Protein AF-A0A366W3Q0-F1 (afdb_monomer_lite)

Secondary structure (DSSP, 8-state):
------TT--GGGSPPTT-TTTHHHHHHHHHHHIIIIIHHHHHHHHHHHHHHHTTSPPHHHHHHHHHHHHHTS-HHHHHHHS-S-HHHHHHHHHHHHHHHHHHHHHHH-B--SSPPPTTEEEEE-TTSBEEEEEHHHHHTT--S--TT-EEEEE-TT--TTT--TT-EEEGGG-EEPEEE--TTT-TT--EEE--TTSTTTTTSPPPPSEEEEEEE---SSTT-PPEEEEEE--

Structure (mmCIF, N/CA/C/O backbone):
data_AF-A0A366W3Q0-F1
#
_entry.id   AF-A0A366W3Q0-F1
#
loop_
_atom_site.group_PDB
_atom_site.id
_atom_site.type_symbol
_atom_site.label_atom_id
_atom_site.label_alt_id
_atom_site.label_comp_id
_atom_site.label_asym_id
_atom_site.label_entity_id
_atom_site.label_seq_id
_atom_site.pdbx_PDB_ins_code
_atom_site.Cartn_x
_atom_site.Cartn_y
_atom_site.Cartn_z
_atom_site.occupancy
_atom_site.B_iso_or_equiv
_atom_site.auth_seq_id
_atom_site.auth_comp_id
_atom_site.auth_asym_id
_atom_site.auth_atom_id
_atom_site.pdbx_PDB_model_num
ATOM 1 N N . MET A 1 1 ? -36.370 -3.577 40.683 1.00 57.41 1 MET A N 1
ATOM 2 C CA . MET A 1 1 ? -36.155 -4.133 42.033 1.00 57.41 1 MET A CA 1
ATOM 3 C C . MET A 1 1 ? -37.444 -4.809 42.451 1.00 57.41 1 MET A C 1
ATOM 5 O O . MET A 1 1 ? -38.485 -4.179 42.273 1.00 57.41 1 MET A O 1
ATOM 9 N N . PRO A 1 2 ? -37.420 -6.062 42.920 1.00 62.00 2 PRO A N 1
ATOM 10 C CA . PRO A 1 2 ? -38.593 -6.631 43.568 1.00 62.00 2 PRO A CA 1
ATOM 11 C C . PRO A 1 2 ? -38.956 -5.746 44.769 1.00 62.00 2 PRO A C 1
ATOM 13 O O . PRO A 1 2 ? -38.113 -5.467 45.614 1.00 62.00 2 PRO A O 1
ATOM 16 N N . SER A 1 3 ? -40.183 -5.228 44.803 1.00 64.19 3 SER A N 1
ATOM 17 C CA . SER A 1 3 ? -40.697 -4.498 45.961 1.00 64.19 3 SER A CA 1
ATOM 18 C C . SER A 1 3 ? -41.524 -5.458 46.802 1.00 64.19 3 SER A C 1
ATOM 20 O O . SER A 1 3 ? -42.561 -5.940 46.344 1.00 64.19 3 SER A O 1
ATOM 22 N N . THR A 1 4 ? -41.093 -5.728 48.025 1.00 65.50 4 THR A N 1
ATOM 23 C CA . THR A 1 4 ? -41.922 -6.401 49.022 1.00 65.50 4 THR A CA 1
ATOM 24 C C . THR A 1 4 ? -42.814 -5.366 49.693 1.00 65.50 4 THR A C 1
ATOM 26 O O . THR A 1 4 ? -42.347 -4.449 50.364 1.00 65.50 4 THR A O 1
ATOM 29 N N . THR A 1 5 ? -44.122 -5.475 49.475 1.00 72.38 5 THR A N 1
ATOM 30 C CA . THR A 1 5 ? -45.104 -4.685 50.221 1.00 72.38 5 THR A CA 1
ATOM 31 C C . THR A 1 5 ? -45.061 -5.122 51.684 1.00 72.38 5 THR A C 1
ATOM 33 O O . THR A 1 5 ? -45.190 -6.313 51.961 1.00 72.38 5 THR A O 1
ATOM 36 N N . ILE A 1 6 ? -44.883 -4.181 52.616 1.00 72.00 6 ILE A N 1
ATOM 37 C CA . ILE A 1 6 ? -44.943 -4.479 54.053 1.00 72.00 6 ILE A CA 1
ATOM 38 C C . ILE A 1 6 ? -46.416 -4.705 54.403 1.00 72.00 6 ILE A C 1
ATOM 40 O O . ILE A 1 6 ? -47.200 -3.759 54.490 1.00 72.00 6 ILE A O 1
ATOM 44 N N . ALA A 1 7 ? -46.817 -5.968 54.516 1.00 70.81 7 ALA A N 1
ATOM 45 C CA . ALA A 1 7 ? -48.166 -6.322 54.924 1.00 70.81 7 ALA A CA 1
ATOM 46 C C . ALA A 1 7 ? -48.330 -6.047 56.425 1.00 70.81 7 ALA A C 1
ATOM 48 O O . ALA A 1 7 ? -47.470 -6.423 57.210 1.00 70.81 7 ALA A O 1
ATOM 49 N N . ASN A 1 8 ? -49.457 -5.450 56.823 1.00 71.75 8 ASN A N 1
ATOM 50 C CA . ASN A 1 8 ? -49.845 -5.234 58.228 1.00 71.75 8 ASN A CA 1
ATOM 51 C C . ASN A 1 8 ? -49.082 -4.141 59.008 1.00 71.75 8 ASN A C 1
ATOM 53 O O . ASN A 1 8 ? -49.204 -4.098 60.235 1.00 71.75 8 ASN A O 1
ATOM 57 N N . PHE A 1 9 ? -48.376 -3.228 58.326 1.00 78.44 9 PHE A N 1
ATOM 58 C CA . PHE A 1 9 ? -47.861 -2.011 58.963 1.00 78.44 9 PHE A CA 1
ATOM 59 C C . PHE A 1 9 ? -48.985 -0.983 59.166 1.00 78.44 9 PHE A C 1
ATOM 61 O O . PHE A 1 9 ? -49.612 -0.539 58.204 1.00 78.44 9 PHE A O 1
ATOM 68 N N . ASP A 1 10 ? -49.222 -0.591 60.414 1.00 83.50 10 ASP A N 1
ATOM 69 C CA . ASP A 1 10 ? -50.184 0.426 60.822 1.00 83.50 10 ASP A CA 1
ATOM 70 C C . ASP A 1 10 ? -49.436 1.686 61.267 1.00 83.50 10 ASP A C 1
ATOM 72 O O . ASP A 1 10 ? -48.847 1.743 62.348 1.00 83.50 10 ASP A O 1
ATOM 76 N N . ALA A 1 11 ? -49.480 2.720 60.425 1.00 78.50 11 ALA A N 1
ATOM 77 C CA . ALA A 1 11 ? -48.842 4.002 60.708 1.00 78.50 11 ALA A CA 1
ATOM 78 C C . ALA A 1 11 ? -49.470 4.742 61.907 1.00 78.50 11 ALA A C 1
ATOM 80 O O . ALA A 1 11 ? -48.848 5.657 62.440 1.00 78.50 11 ALA A O 1
ATOM 81 N N . GLY A 1 12 ? -50.680 4.363 62.339 1.00 78.88 12 GLY A N 1
ATOM 82 C CA . GLY A 1 12 ? -51.346 4.939 63.507 1.00 78.88 12 GLY A CA 1
ATOM 83 C C . GLY A 1 12 ? -50.773 4.484 64.853 1.00 78.88 12 GLY A C 1
ATOM 84 O O . GLY A 1 12 ? -51.055 5.122 65.859 1.00 78.88 12 GLY A O 1
ATOM 85 N N . ARG A 1 13 ? -49.954 3.422 64.876 1.00 77.81 13 ARG A N 1
ATOM 86 C CA . ARG A 1 13 ? -49.256 2.895 66.068 1.00 77.81 13 ARG A CA 1
ATOM 87 C C . ARG A 1 13 ? -47.825 3.408 66.216 1.00 77.81 13 ARG A C 1
ATOM 89 O O . ARG A 1 13 ? -46.988 2.788 66.868 1.00 77.81 13 ARG A O 1
ATOM 96 N N . ILE A 1 14 ? -47.502 4.505 65.540 1.00 81.38 14 ILE A N 1
ATOM 97 C CA . ILE A 1 14 ? -46.221 5.175 65.743 1.00 81.38 14 ILE A CA 1
ATOM 98 C C . ILE A 1 14 ? -46.309 5.914 67.083 1.00 81.38 14 ILE A C 1
ATOM 100 O O . ILE A 1 14 ? -47.257 6.680 67.256 1.00 81.38 14 ILE A O 1
ATOM 104 N N . PRO A 1 15 ? -45.343 5.727 68.002 1.00 76.19 15 PRO A N 1
ATOM 105 C CA . PRO A 1 15 ? -45.399 6.354 69.314 1.00 76.19 15 PRO A CA 1
ATOM 106 C C . PRO A 1 15 ? -45.561 7.874 69.201 1.00 76.19 15 PRO A C 1
ATOM 108 O O . PRO A 1 15 ? -44.708 8.552 68.619 1.00 76.19 15 PRO A O 1
ATOM 111 N N . ASP A 1 16 ? -46.641 8.403 69.772 1.00 77.94 16 ASP A N 1
ATOM 112 C CA . ASP A 1 16 ? -46.870 9.839 69.915 1.00 77.94 16 ASP A CA 1
ATOM 113 C C . ASP A 1 16 ? -46.530 10.274 71.345 1.00 77.94 16 ASP A C 1
ATOM 115 O O . ASP A 1 16 ? -46.845 9.603 72.327 1.00 77.94 16 ASP A O 1
ATOM 119 N N . VAL A 1 17 ? -45.908 11.444 71.466 1.00 71.56 17 VAL A N 1
ATOM 120 C CA . VAL A 1 17 ? -45.579 12.091 72.740 1.00 71.56 17 VAL A CA 1
ATOM 121 C C . VAL A 1 17 ? -46.818 12.442 73.570 1.00 71.56 17 VAL A C 1
ATOM 123 O O . VAL A 1 17 ? -46.681 12.754 74.751 1.00 71.56 17 VAL A O 1
ATOM 126 N N . SER A 1 18 ? -48.015 12.415 72.974 1.00 77.31 18 SER A N 1
ATOM 127 C CA . SER A 1 18 ? -49.280 12.673 73.667 1.00 77.31 18 SER A CA 1
ATOM 128 C C . SER A 1 18 ? -49.931 11.433 74.312 1.00 77.31 18 SER A C 1
ATOM 130 O O . SER A 1 18 ? -50.818 11.602 75.151 1.00 77.31 18 SER A O 1
ATOM 132 N N . ASP A 1 19 ? -49.460 10.214 74.003 1.00 72.44 19 ASP A N 1
ATOM 133 C CA . ASP A 1 19 ? -49.998 8.939 74.511 1.00 72.44 19 ASP A CA 1
ATOM 134 C C . ASP A 1 19 ? -48.918 8.089 75.210 1.00 72.44 19 ASP A C 1
ATOM 136 O O . ASP A 1 19 ? -48.552 6.980 74.812 1.00 72.44 19 ASP A O 1
ATOM 140 N N . GLU A 1 20 ? -48.383 8.634 76.304 1.00 71.12 20 GLU A N 1
ATOM 141 C CA . GLU A 1 20 ? -47.320 8.004 77.099 1.00 71.12 20 GLU A CA 1
ATOM 142 C C . GLU A 1 20 ? -47.743 6.648 77.701 1.00 71.12 20 GLU A C 1
ATOM 144 O O . GLU A 1 20 ? -46.904 5.777 77.935 1.00 71.12 20 GLU A O 1
ATOM 149 N N . ALA A 1 21 ? -49.050 6.431 77.897 1.00 76.69 21 ALA A N 1
ATOM 150 C CA . ALA A 1 21 ? -49.591 5.172 78.405 1.00 76.69 21 ALA A CA 1
ATOM 151 C C . ALA A 1 21 ? -49.399 4.006 77.417 1.00 76.69 21 ALA A C 1
ATOM 153 O O . ALA A 1 21 ? -49.208 2.869 77.855 1.00 76.69 21 ALA A O 1
ATOM 154 N N . ASN A 1 22 ? -49.407 4.287 76.109 1.00 78.00 22 ASN A N 1
ATOM 155 C CA . ASN A 1 22 ? -49.259 3.282 75.055 1.00 78.00 22 ASN A CA 1
ATOM 156 C C . ASN A 1 22 ? -47.868 3.266 74.400 1.00 78.00 22 ASN A C 1
ATOM 158 O O . ASN A 1 22 ? -47.550 2.310 73.692 1.00 78.00 22 ASN A O 1
ATOM 162 N N . PHE A 1 23 ? -46.991 4.229 74.718 1.00 82.50 23 PHE A N 1
ATOM 163 C CA . PHE A 1 23 ? -45.635 4.345 74.161 1.00 82.50 23 PHE A CA 1
ATOM 164 C C . PHE A 1 23 ? -44.849 3.023 74.144 1.00 82.50 23 PHE A C 1
ATOM 166 O O . PHE A 1 23 ? -44.223 2.679 73.144 1.00 82.50 23 PHE A O 1
ATOM 173 N N . HIS A 1 24 ? -44.882 2.248 75.234 1.00 81.81 24 HIS A N 1
ATOM 174 C CA . HIS A 1 24 ? -44.172 0.965 75.301 1.00 81.81 24 HIS A CA 1
ATOM 175 C C . HIS A 1 24 ? -44.752 -0.101 74.360 1.00 81.81 24 HIS A C 1
ATOM 177 O O . HIS A 1 24 ? -43.991 -0.892 73.798 1.00 81.81 24 HIS A O 1
ATOM 183 N N . ALA A 1 25 ? -46.074 -0.133 74.182 1.00 82.25 25 ALA A N 1
ATOM 184 C CA . ALA A 1 25 ? -46.736 -1.073 73.281 1.00 82.25 25 ALA A CA 1
ATOM 185 C C . ALA A 1 25 ? -46.457 -0.714 71.815 1.00 82.25 25 ALA A C 1
ATOM 187 O O . ALA A 1 25 ? -46.112 -1.589 71.021 1.00 82.25 25 ALA A O 1
ATOM 188 N N . ASP A 1 26 ? -46.508 0.575 71.490 1.00 82.69 26 ASP A N 1
ATOM 189 C CA . ASP A 1 26 ? -46.224 1.101 70.155 1.00 82.69 26 ASP A CA 1
ATOM 190 C C . ASP A 1 26 ? -44.746 0.938 69.780 1.00 82.69 26 ASP A C 1
ATOM 192 O O . ASP A 1 26 ? -44.416 0.480 68.686 1.00 82.69 26 ASP A O 1
ATOM 196 N N . ALA A 1 27 ? -43.830 1.204 70.717 1.00 83.50 27 ALA A N 1
ATOM 197 C CA . ALA A 1 27 ? -42.407 0.946 70.517 1.00 83.50 27 ALA A CA 1
ATOM 198 C C . ALA A 1 27 ? -42.136 -0.546 70.273 1.00 83.50 27 ALA A C 1
ATOM 200 O O . ALA A 1 27 ? -41.384 -0.894 69.363 1.00 83.50 27 ALA A O 1
ATOM 201 N N . THR A 1 28 ? -42.778 -1.432 71.043 1.00 87.62 28 THR A N 1
ATOM 202 C CA . THR A 1 28 ? -42.664 -2.887 70.850 1.00 87.62 28 THR A CA 1
ATOM 203 C C . THR A 1 28 ? -43.159 -3.296 69.463 1.00 87.62 28 THR A C 1
ATOM 205 O O . THR A 1 28 ? -42.442 -3.997 68.754 1.00 87.62 28 THR A O 1
ATOM 208 N N . TYR A 1 29 ? -44.318 -2.787 69.029 1.00 87.31 29 TYR A N 1
ATOM 209 C CA . TYR A 1 29 ? -44.870 -3.041 67.696 1.00 87.31 29 TYR A CA 1
ATOM 210 C C . TYR A 1 29 ? -43.906 -2.633 66.572 1.00 87.31 29 TYR A C 1
ATOM 212 O O . TYR A 1 29 ? -43.668 -3.414 65.649 1.00 87.31 29 TYR A O 1
ATOM 220 N N . VAL A 1 30 ? -43.307 -1.440 66.666 1.00 87.50 30 VAL A N 1
ATOM 221 C CA . VAL A 1 30 ? -42.335 -0.954 65.677 1.00 87.50 30 VAL A CA 1
ATOM 222 C C . VAL A 1 30 ? -41.095 -1.849 65.634 1.00 87.50 30 VAL A C 1
ATOM 224 O O . VAL A 1 30 ? -40.670 -2.236 64.545 1.00 87.50 30 VAL A O 1
ATOM 227 N N . PHE A 1 31 ? -40.522 -2.214 66.785 1.00 90.31 31 PHE A N 1
ATOM 228 C CA . PHE A 1 31 ? -39.338 -3.080 66.820 1.00 90.31 31 PHE A CA 1
ATOM 229 C C . PHE A 1 31 ? -39.623 -4.488 66.292 1.00 90.31 31 PHE A C 1
ATOM 231 O O . PHE A 1 31 ? -38.796 -5.033 65.559 1.00 90.31 31 PHE A O 1
ATOM 238 N N . GLU A 1 32 ? -40.787 -5.056 66.611 1.00 90.44 32 GLU A N 1
ATOM 239 C CA . GLU A 1 32 ? -41.215 -6.350 66.082 1.00 90.44 32 GLU A CA 1
ATOM 240 C C . GLU A 1 32 ? -41.346 -6.303 64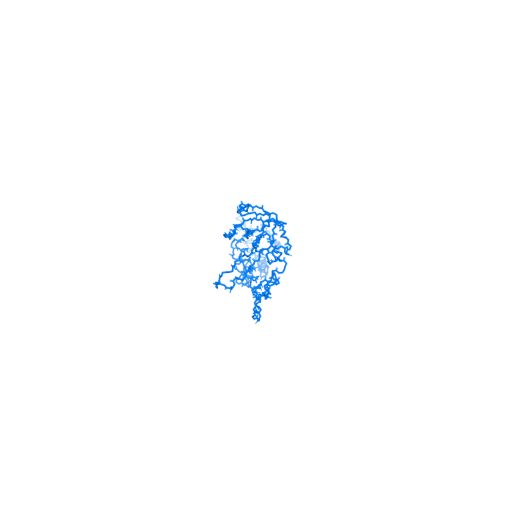.557 1.00 90.44 32 GLU A C 1
ATOM 242 O O . GLU A 1 32 ? -40.729 -7.127 63.890 1.00 90.44 32 GLU A O 1
ATOM 247 N N . HIS A 1 33 ? -42.029 -5.296 63.997 1.00 87.31 33 HIS A N 1
ATOM 248 C CA . HIS A 1 33 ? -42.166 -5.129 62.541 1.00 87.31 33 HIS A CA 1
ATOM 249 C C . HIS A 1 33 ? -40.830 -4.873 61.833 1.00 87.31 33 HIS A C 1
ATOM 251 O O . HIS A 1 33 ? -40.578 -5.376 60.732 1.00 87.31 33 HIS A O 1
ATOM 257 N N . MET A 1 34 ? -39.945 -4.084 62.451 1.00 89.81 34 MET A N 1
ATOM 258 C CA . MET A 1 34 ? -38.599 -3.877 61.923 1.00 89.81 34 MET A CA 1
ATOM 259 C C . MET A 1 34 ? -37.833 -5.201 61.833 1.00 89.81 34 MET A C 1
ATOM 261 O O . MET A 1 34 ? -37.177 -5.456 60.822 1.00 89.81 34 MET A O 1
ATOM 265 N N . ALA A 1 35 ? -37.929 -6.037 62.868 1.00 91.94 35 ALA A N 1
ATOM 266 C CA . ALA A 1 35 ? -37.228 -7.312 62.952 1.00 91.94 35 ALA A CA 1
ATOM 267 C C . ALA A 1 35 ? -37.835 -8.403 62.054 1.00 91.94 35 ALA A C 1
ATOM 269 O O . ALA A 1 35 ? -37.077 -9.169 61.459 1.00 91.94 35 ALA A O 1
ATOM 270 N N . SER A 1 36 ? -39.166 -8.484 61.950 1.00 89.75 36 SER A N 1
ATOM 271 C CA . SER A 1 36 ? -39.858 -9.535 61.193 1.00 89.75 36 SER A CA 1
ATOM 272 C C . SER A 1 36 ? -39.882 -9.292 59.691 1.00 89.75 36 SER A C 1
ATOM 274 O O . SER A 1 36 ? -39.740 -10.247 58.932 1.00 89.75 36 SER A O 1
ATOM 276 N N . ASP A 1 37 ? -40.042 -8.038 59.260 1.00 87.00 37 ASP A N 1
ATOM 277 C CA . ASP A 1 37 ? -40.391 -7.743 57.866 1.00 87.00 37 ASP A CA 1
ATOM 278 C C . ASP A 1 37 ? -39.373 -6.829 57.179 1.00 87.00 37 ASP A C 1
ATOM 280 O O . ASP A 1 37 ? -38.882 -7.142 56.090 1.00 87.00 37 ASP A O 1
ATOM 284 N N . ILE A 1 38 ? -39.000 -5.713 57.815 1.00 87.69 38 ILE A N 1
ATOM 285 C CA . ILE A 1 38 ? -38.152 -4.694 57.174 1.00 87.69 38 ILE A CA 1
ATOM 286 C C . ILE A 1 38 ? -36.714 -5.191 57.013 1.00 87.69 38 ILE A C 1
ATOM 288 O O . ILE A 1 38 ? -36.172 -5.163 55.906 1.00 87.69 38 ILE A O 1
ATOM 292 N N . ILE A 1 39 ? -36.085 -5.647 58.101 1.00 92.19 39 ILE A N 1
ATOM 293 C CA . ILE A 1 39 ? -34.689 -6.104 58.076 1.00 92.19 39 ILE A CA 1
ATOM 294 C C . ILE A 1 39 ? -34.522 -7.316 57.141 1.00 92.19 39 ILE A C 1
ATOM 296 O O . ILE A 1 39 ? -33.631 -7.271 56.287 1.00 92.19 39 ILE A O 1
ATOM 300 N N . PRO A 1 40 ? -35.372 -8.362 57.203 1.00 92.75 40 PRO A N 1
ATOM 301 C CA . PRO A 1 40 ? -35.290 -9.477 56.260 1.00 92.75 40 PRO A CA 1
ATOM 302 C C . PRO A 1 40 ? -35.489 -9.053 54.801 1.00 92.75 40 PRO A C 1
ATOM 304 O O . PRO A 1 40 ? -34.752 -9.516 53.932 1.00 92.75 40 PRO A O 1
ATOM 307 N N . GLY A 1 41 ? -36.418 -8.131 54.525 1.00 90.00 41 GLY A N 1
ATOM 308 C CA . GLY A 1 41 ? -36.626 -7.593 53.179 1.00 90.00 41 GLY A CA 1
ATOM 309 C C . GLY A 1 41 ? -35.409 -6.837 52.636 1.00 90.00 41 GLY A C 1
ATOM 310 O O . GLY A 1 41 ? -35.033 -7.020 51.477 1.00 90.00 41 GLY A O 1
ATOM 311 N N . ILE A 1 42 ? -34.749 -6.025 53.470 1.00 90.88 42 ILE A N 1
ATOM 312 C CA . ILE A 1 42 ? -33.501 -5.338 53.101 1.00 90.88 42 ILE A CA 1
ATOM 313 C C . ILE A 1 42 ? -32.392 -6.355 52.814 1.00 90.88 42 ILE A C 1
ATOM 315 O O . ILE A 1 42 ? -31.727 -6.240 51.785 1.00 90.88 42 ILE A O 1
ATOM 319 N N . ASN A 1 43 ? -32.218 -7.365 53.670 1.00 92.19 43 ASN A N 1
ATOM 320 C CA . ASN A 1 43 ? -31.203 -8.402 53.473 1.00 92.19 43 ASN A CA 1
ATOM 321 C C . ASN A 1 43 ? -31.425 -9.174 52.165 1.00 92.19 43 ASN A C 1
ATOM 323 O O . ASN A 1 43 ? -30.484 -9.331 51.392 1.00 92.19 43 ASN A O 1
ATOM 327 N N . ALA A 1 44 ? -32.668 -9.560 51.860 1.00 91.62 44 ALA A N 1
ATOM 328 C CA . ALA A 1 44 ? -33.007 -10.232 50.605 1.00 91.62 44 ALA A CA 1
ATOM 329 C C . ALA A 1 44 ? -32.717 -9.355 49.371 1.00 91.62 44 ALA A C 1
ATOM 331 O O . ALA A 1 44 ? -32.218 -9.841 48.355 1.00 91.62 44 ALA A O 1
ATOM 332 N N . ASN A 1 45 ? -32.982 -8.048 49.455 1.00 90.25 45 ASN A N 1
ATOM 333 C CA . ASN A 1 45 ? -32.662 -7.114 48.375 1.00 90.25 45 ASN A CA 1
ATOM 334 C C . ASN A 1 45 ? -31.150 -6.939 48.186 1.00 90.25 45 ASN A C 1
ATOM 336 O O . ASN A 1 45 ? -30.685 -6.884 47.047 1.00 90.25 45 ASN A O 1
ATOM 340 N N . LEU A 1 46 ? -30.381 -6.881 49.276 1.00 91.94 46 LEU A N 1
ATOM 341 C CA . LEU A 1 46 ? -28.918 -6.818 49.224 1.00 91.94 46 LEU A CA 1
ATOM 342 C C . LEU A 1 46 ? -28.320 -8.103 48.640 1.00 91.94 46 LEU A C 1
ATOM 344 O O . LEU A 1 46 ? -27.422 -8.033 47.804 1.00 91.94 46 LEU A O 1
ATOM 348 N N . GLU A 1 47 ? -28.846 -9.268 49.019 1.00 92.00 47 GLU A N 1
ATOM 349 C CA . GLU A 1 47 ? -28.463 -10.553 48.426 1.00 92.00 47 GLU A CA 1
ATOM 350 C C . GLU A 1 47 ? -28.773 -10.598 46.929 1.00 92.00 47 GLU A C 1
ATOM 352 O O . GLU A 1 47 ? -27.918 -10.999 46.139 1.00 92.00 47 GLU A O 1
ATOM 357 N N . TRP A 1 48 ? -29.953 -10.124 46.516 1.00 90.12 48 TRP A N 1
ATOM 358 C CA . TRP A 1 48 ? -30.315 -10.035 45.102 1.00 90.12 48 TRP A CA 1
ATOM 359 C C . TRP A 1 48 ? -29.376 -9.105 44.329 1.00 90.12 48 TRP A C 1
ATOM 361 O O . TRP A 1 48 ? -28.925 -9.462 43.243 1.00 90.12 48 TRP A O 1
ATOM 371 N N . MET A 1 49 ? -29.046 -7.937 44.886 1.00 89.12 49 MET A N 1
ATOM 372 C CA . MET A 1 49 ? -28.091 -7.008 44.277 1.00 89.12 49 MET A CA 1
ATOM 373 C C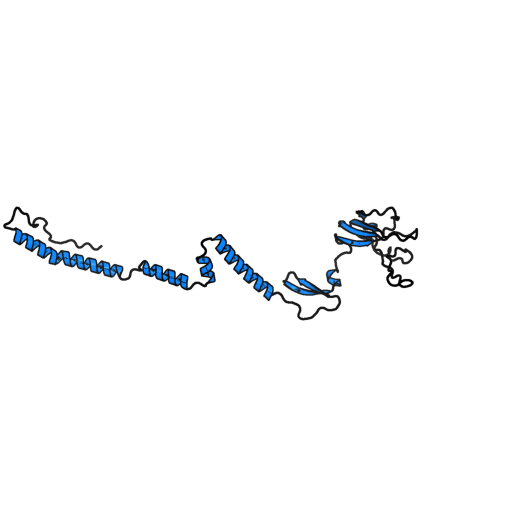 . MET A 1 49 ? -26.706 -7.640 44.134 1.00 89.12 49 MET A C 1
ATOM 375 O O . MET A 1 49 ? -26.114 -7.560 43.060 1.00 89.12 49 MET A O 1
ATOM 379 N N . ASN A 1 50 ? -26.212 -8.308 45.179 1.00 89.88 50 ASN A N 1
ATOM 380 C CA . ASN A 1 50 ? -24.934 -9.014 45.128 1.00 89.88 50 ASN A CA 1
ATOM 381 C C . ASN A 1 50 ? -24.945 -10.110 44.060 1.00 89.88 50 ASN A C 1
ATOM 383 O O . ASN A 1 50 ? -24.018 -10.184 43.262 1.00 89.88 50 ASN A O 1
ATOM 387 N N . ALA A 1 51 ? -26.001 -10.923 43.996 1.00 88.19 51 ALA A N 1
ATOM 388 C CA . ALA A 1 51 ? -26.125 -11.980 42.997 1.00 88.19 51 ALA A CA 1
ATOM 389 C C . ALA A 1 51 ? -26.222 -11.426 41.566 1.00 88.19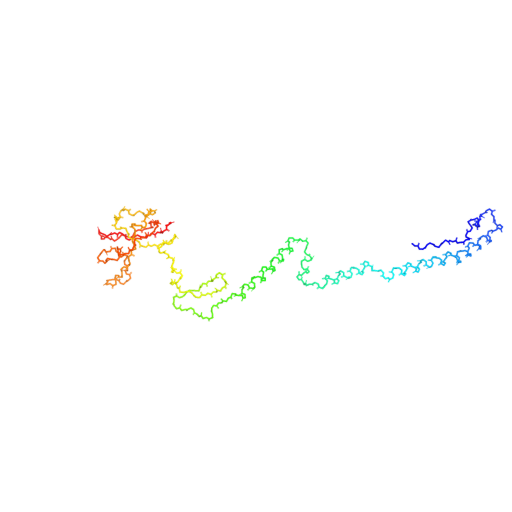 51 ALA A C 1
ATOM 391 O O . ALA A 1 51 ? -25.590 -11.958 40.657 1.00 88.19 51 ALA A O 1
ATOM 392 N N . ALA A 1 52 ? -26.978 -10.343 41.365 1.00 84.25 52 ALA A N 1
ATOM 393 C CA . ALA A 1 52 ? -27.118 -9.688 40.067 1.00 84.25 52 ALA A CA 1
ATOM 394 C C . ALA A 1 52 ? -25.800 -9.063 39.577 1.00 84.25 52 ALA A C 1
ATOM 396 O O . ALA A 1 52 ? -25.567 -9.000 38.373 1.00 84.25 52 ALA A O 1
ATOM 397 N N . LEU A 1 53 ? -24.942 -8.612 40.497 1.00 86.31 53 LEU A N 1
ATOM 398 C CA . LEU A 1 53 ? -23.655 -7.987 40.183 1.00 86.31 53 LEU A CA 1
ATOM 399 C C . LEU A 1 53 ? -22.488 -8.986 40.113 1.00 86.31 53 LEU A C 1
ATOM 401 O O . LEU A 1 53 ? -21.506 -8.703 39.439 1.00 86.31 53 LEU A O 1
ATOM 405 N N . ALA A 1 54 ? -22.583 -10.153 40.760 1.00 84.44 54 ALA A N 1
ATOM 406 C CA . ALA A 1 54 ? -21.484 -11.119 40.896 1.00 84.44 54 ALA A CA 1
ATOM 407 C C . ALA A 1 54 ? -20.994 -11.764 39.583 1.00 84.44 54 ALA A C 1
ATOM 409 O O . ALA A 1 54 ? -19.964 -12.433 39.590 1.00 84.44 54 ALA A O 1
ATOM 410 N N . GLY A 1 55 ? -21.712 -11.592 38.472 1.00 75.44 55 GLY A N 1
ATOM 411 C CA . GLY A 1 55 ? -21.318 -12.108 37.155 1.00 75.44 55 GLY A CA 1
ATOM 412 C C . GLY A 1 55 ? -21.442 -11.089 36.026 1.00 75.44 55 GLY A C 1
ATOM 413 O O . GLY A 1 55 ? -21.367 -11.470 34.861 1.00 75.44 55 GLY A O 1
ATOM 414 N N . ALA A 1 56 ? -21.685 -9.819 36.351 1.00 84.56 56 ALA A N 1
ATOM 415 C CA . ALA A 1 56 ? -21.681 -8.769 35.347 1.00 84.56 56 ALA A CA 1
ATOM 416 C C . ALA A 1 56 ? -20.229 -8.415 35.018 1.00 84.56 56 ALA A C 1
ATOM 418 O O . ALA A 1 56 ? -19.450 -8.150 35.934 1.00 84.56 56 ALA A O 1
ATOM 419 N N . GLU A 1 57 ? -19.882 -8.381 33.729 1.00 88.81 57 GLU A N 1
ATOM 420 C CA . GLU A 1 57 ? -18.610 -7.795 33.308 1.00 88.81 57 GLU A CA 1
ATOM 421 C C . GLU A 1 57 ? -18.510 -6.376 33.857 1.00 88.81 57 GLU A C 1
ATOM 423 O O . GLU A 1 57 ? -19.405 -5.535 33.700 1.00 88.81 57 GLU A O 1
ATOM 428 N N . TH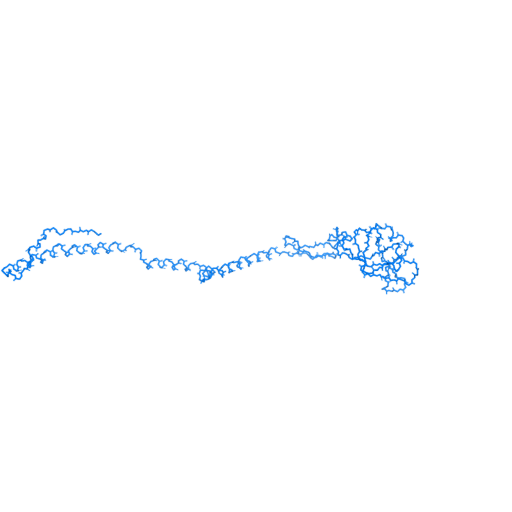R A 1 58 ? -17.412 -6.124 34.547 1.00 88.62 58 THR A N 1
ATOM 429 C CA . THR A 1 58 ? -17.093 -4.807 35.058 1.00 88.62 58 THR A CA 1
ATOM 430 C C . THR A 1 58 ? -16.388 -3.996 33.977 1.00 88.62 58 THR A C 1
ATOM 432 O O . THR A 1 58 ? -15.835 -4.519 33.009 1.00 88.62 58 THR A O 1
ATOM 435 N N . LEU A 1 59 ? -16.324 -2.678 34.174 1.00 88.88 59 LEU A N 1
ATOM 436 C CA . LEU A 1 59 ? -15.446 -1.831 33.361 1.00 88.88 59 LEU A CA 1
ATOM 437 C C . LEU A 1 59 ? -13.977 -2.268 33.459 1.00 88.88 59 LEU A C 1
ATOM 439 O O . LEU A 1 59 ? -13.213 -2.028 32.532 1.00 88.88 59 LEU A O 1
ATOM 443 N N . VAL A 1 60 ? -13.581 -2.893 34.572 1.00 91.81 60 VAL A N 1
ATOM 444 C CA . VAL A 1 60 ? -12.221 -3.404 34.757 1.00 91.81 60 VAL A CA 1
ATOM 445 C C . VAL A 1 60 ? -11.978 -4.619 33.866 1.00 91.81 60 VAL A C 1
ATOM 447 O O . VAL A 1 60 ? -10.922 -4.686 33.245 1.00 91.81 60 VAL A O 1
ATOM 450 N N . ASP A 1 61 ? -12.965 -5.506 33.733 1.00 91.75 61 ASP A N 1
ATOM 451 C CA . ASP A 1 61 ? -12.886 -6.671 32.843 1.00 91.75 61 ASP A CA 1
ATOM 452 C C . ASP A 1 61 ? -12.796 -6.223 31.379 1.00 91.75 61 ASP A C 1
ATOM 454 O O . ASP A 1 61 ? -11.862 -6.595 30.673 1.00 91.75 61 ASP A O 1
ATOM 458 N N . ALA A 1 62 ? -13.660 -5.294 30.957 1.00 90.88 62 ALA A N 1
ATOM 459 C CA . ALA A 1 62 ? -13.623 -4.746 29.599 1.00 90.88 62 ALA A CA 1
ATOM 460 C C . ALA A 1 62 ? -12.293 -4.036 29.269 1.00 90.88 62 ALA A C 1
ATOM 462 O O . ALA A 1 62 ? -11.791 -4.110 28.145 1.00 90.88 62 ALA A O 1
ATOM 463 N N . VAL A 1 63 ? -11.699 -3.332 30.242 1.00 93.75 63 VAL A N 1
ATOM 464 C CA . VAL A 1 63 ? -10.378 -2.705 30.075 1.00 93.75 63 VAL A CA 1
ATOM 465 C C . VAL A 1 63 ? -9.276 -3.759 29.994 1.00 93.75 63 VAL A C 1
ATOM 467 O O . VAL A 1 63 ? -8.369 -3.603 29.176 1.00 93.75 63 VAL A O 1
ATOM 470 N N . ALA A 1 64 ? -9.345 -4.821 30.798 1.00 92.19 64 ALA A N 1
ATOM 471 C CA . ALA A 1 64 ? -8.386 -5.918 30.749 1.00 92.19 64 ALA A CA 1
ATOM 472 C C . ALA A 1 64 ? -8.426 -6.641 29.393 1.00 92.19 64 ALA A C 1
ATOM 474 O O . ALA A 1 64 ? -7.373 -6.871 28.796 1.00 92.19 64 ALA A O 1
ATOM 475 N N . ASP A 1 65 ? -9.619 -6.901 28.857 1.00 91.88 65 ASP A N 1
ATOM 476 C CA . ASP A 1 65 ? -9.798 -7.507 27.535 1.00 91.88 65 ASP A CA 1
ATOM 477 C C . ASP A 1 65 ? -9.223 -6.626 26.422 1.00 91.88 65 ASP A C 1
ATOM 479 O O . ASP A 1 65 ? -8.489 -7.102 25.552 1.00 91.88 65 ASP A O 1
ATOM 483 N N . LEU A 1 66 ? -9.484 -5.315 26.470 1.00 90.12 66 LEU A N 1
ATOM 484 C CA . LEU A 1 66 ? -8.929 -4.368 25.501 1.00 90.12 66 LEU A CA 1
ATOM 485 C C . LEU A 1 66 ? -7.397 -4.295 25.587 1.00 90.12 66 LEU A C 1
ATOM 487 O O . LEU A 1 66 ? -6.719 -4.225 24.562 1.00 90.12 66 LEU A O 1
ATOM 491 N N . GLN A 1 67 ? -6.839 -4.326 26.798 1.00 89.94 67 GLN A N 1
ATOM 492 C CA . GLN A 1 67 ? -5.392 -4.366 27.007 1.00 89.94 67 GLN A CA 1
ATOM 493 C C . GLN A 1 67 ? -4.775 -5.658 26.469 1.00 89.94 67 GLN A C 1
ATOM 495 O O . GLN A 1 67 ? -3.712 -5.593 25.852 1.00 89.94 67 GLN A O 1
ATOM 500 N N . GLY A 1 68 ? -5.444 -6.800 26.653 1.00 89.06 68 GLY A N 1
ATOM 501 C CA . GLY A 1 68 ? -5.047 -8.077 26.061 1.00 89.06 68 GLY A CA 1
ATOM 502 C C . GLY A 1 68 ? -5.025 -8.007 24.536 1.00 89.06 68 GLY A C 1
ATOM 503 O O . GLY A 1 68 ? -3.998 -8.283 23.919 1.00 89.06 68 GLY A O 1
ATOM 504 N N . LEU A 1 69 ? -6.109 -7.512 23.931 1.00 87.81 69 LEU A N 1
ATOM 505 C CA . LEU A 1 69 ? -6.218 -7.349 22.480 1.00 87.81 69 LEU A CA 1
ATOM 506 C C . LEU A 1 69 ? -5.107 -6.460 21.904 1.00 87.81 69 LEU A C 1
ATOM 508 O O . LEU A 1 69 ? -4.516 -6.791 20.879 1.00 87.81 69 LEU A O 1
ATOM 512 N N . VAL A 1 70 ? -4.812 -5.330 22.553 1.00 87.06 70 VAL A N 1
ATOM 513 C CA . VAL A 1 70 ? -3.730 -4.428 22.129 1.00 87.06 70 VAL A CA 1
ATOM 514 C C . VAL A 1 70 ? -2.352 -5.051 22.389 1.00 87.06 70 VAL A C 1
ATOM 516 O O . VAL A 1 70 ? -1.424 -4.827 21.609 1.00 87.06 70 VAL A O 1
ATOM 519 N N . GLY A 1 71 ? -2.200 -5.836 23.457 1.00 86.12 71 GLY A N 1
ATOM 520 C CA . GLY A 1 71 ? -0.964 -6.537 23.812 1.00 86.12 71 GLY A CA 1
ATOM 521 C C . GLY A 1 71 ? -0.543 -7.601 22.796 1.00 86.12 71 GLY A C 1
ATOM 522 O O . GLY A 1 71 ? 0.649 -7.737 22.531 1.00 86.12 71 GLY A O 1
ATOM 523 N N . ASP A 1 72 ? -1.508 -8.278 22.173 1.00 88.56 72 ASP A N 1
ATOM 524 C CA . ASP A 1 72 ? -1.269 -9.318 21.162 1.00 88.56 72 ASP A CA 1
ATOM 525 C C . ASP A 1 72 ? -0.950 -8.761 19.758 1.00 88.56 72 ASP A C 1
ATOM 527 O O . ASP A 1 72 ? -0.679 -9.513 18.816 1.00 88.56 72 ASP A O 1
ATOM 531 N N . THR A 1 73 ? -0.958 -7.435 19.582 1.00 90.62 73 THR A N 1
ATOM 532 C CA . THR A 1 73 ? -0.607 -6.811 18.299 1.00 90.62 73 THR A CA 1
ATOM 533 C C . THR A 1 73 ? 0.899 -6.853 18.027 1.00 90.62 73 THR A C 1
ATOM 535 O O . THR A 1 73 ? 1.737 -6.786 18.925 1.00 90.62 73 THR A O 1
ATOM 538 N N . THR A 1 74 ? 1.281 -6.945 16.748 1.00 90.62 74 THR A N 1
ATOM 539 C CA . THR A 1 74 ? 2.699 -6.876 16.361 1.00 90.62 74 THR A CA 1
ATOM 540 C C . THR A 1 74 ? 3.281 -5.490 16.672 1.00 90.62 74 THR A C 1
ATOM 542 O O . THR A 1 74 ? 2.540 -4.505 16.641 1.00 90.62 74 THR A O 1
ATOM 545 N N . PRO A 1 75 ? 4.607 -5.349 16.883 1.00 88.94 75 PRO A N 1
ATOM 546 C CA . PRO A 1 75 ? 5.221 -4.039 17.115 1.00 88.94 75 PRO A CA 1
ATOM 547 C C . PRO A 1 75 ? 4.887 -3.007 16.028 1.00 88.94 75 PRO A C 1
ATOM 549 O O . PRO A 1 75 ? 4.632 -1.850 16.340 1.00 88.94 75 PRO A O 1
ATOM 552 N N . PHE A 1 76 ? 4.813 -3.434 14.763 1.00 88.25 76 PHE A N 1
ATOM 553 C CA . PHE A 1 76 ? 4.407 -2.574 13.649 1.00 88.25 76 PHE A CA 1
ATOM 554 C C . PHE A 1 76 ? 2.933 -2.145 13.742 1.00 88.25 76 PHE A C 1
ATOM 556 O O . PHE A 1 76 ? 2.613 -0.970 13.574 1.00 88.25 76 PHE A O 1
ATOM 563 N N . ALA A 1 77 ? 2.020 -3.068 14.056 1.00 89.00 77 ALA A N 1
ATOM 564 C CA . ALA A 1 77 ? 0.615 -2.716 14.258 1.00 89.00 77 ALA A CA 1
ATOM 565 C C . ALA A 1 77 ? 0.448 -1.742 15.435 1.00 89.00 77 ALA A C 1
ATOM 567 O O . ALA A 1 77 ? -0.303 -0.776 15.330 1.00 89.00 77 ALA A O 1
ATOM 568 N N . LYS A 1 78 ? 1.219 -1.934 16.510 1.00 89.69 78 LYS A N 1
ATOM 569 C CA . LYS A 1 78 ? 1.248 -1.021 17.651 1.00 89.69 78 LYS A CA 1
ATOM 570 C C . LYS A 1 78 ? 1.731 0.378 17.261 1.00 89.69 78 LYS A C 1
ATOM 572 O O . LYS A 1 78 ? 1.100 1.350 17.650 1.00 89.69 78 LYS A O 1
ATOM 577 N N . THR A 1 79 ? 2.763 0.495 16.416 1.00 89.06 79 THR A N 1
ATOM 578 C CA . THR A 1 79 ? 3.201 1.812 15.913 1.00 89.06 79 THR A CA 1
ATOM 579 C C . THR A 1 79 ? 2.133 2.540 15.100 1.00 89.06 79 THR A C 1
ATOM 581 O O . THR A 1 79 ? 2.110 3.761 15.124 1.00 89.06 79 THR A O 1
ATOM 584 N N . LEU A 1 80 ? 1.237 1.818 14.415 1.00 91.94 80 LEU A N 1
ATOM 585 C CA . LEU A 1 80 ? 0.113 2.428 13.697 1.00 91.94 80 LEU A CA 1
ATOM 586 C C . LEU A 1 80 ? -1.036 2.820 14.634 1.00 91.94 80 LEU A C 1
ATOM 588 O O . LEU A 1 80 ? -1.676 3.841 14.411 1.00 91.94 80 LEU A O 1
ATOM 592 N N . LEU A 1 81 ? -1.313 2.006 15.657 1.00 90.19 81 LEU A N 1
ATOM 593 C CA . LEU A 1 81 ? -2.365 2.270 16.646 1.00 90.19 81 LEU A CA 1
ATOM 594 C C . LEU A 1 81 ? -2.010 3.424 17.591 1.00 90.19 81 LEU A C 1
ATOM 596 O O . LEU A 1 81 ? -2.900 4.157 18.012 1.00 90.19 81 LEU A O 1
ATOM 600 N N . ASP A 1 82 ? -0.724 3.576 17.908 1.00 90.06 82 ASP A N 1
ATOM 601 C CA . ASP A 1 82 ? -0.213 4.627 18.789 1.00 90.06 82 ASP A CA 1
ATOM 602 C C . ASP A 1 82 ? 0.051 5.954 18.035 1.00 90.06 82 ASP A C 1
ATOM 604 O O . ASP A 1 82 ? 0.401 6.952 18.668 1.00 90.06 82 ASP A O 1
ATOM 608 N N . ASP A 1 83 ? -0.105 5.996 16.702 1.00 92.00 83 ASP A N 1
ATOM 609 C CA . ASP A 1 83 ? 0.119 7.205 15.898 1.00 92.00 83 ASP A CA 1
ATOM 610 C C . ASP A 1 83 ? -1.067 8.185 16.038 1.00 92.00 83 ASP A C 1
ATOM 612 O O . ASP A 1 83 ? -2.192 7.866 15.637 1.00 92.00 83 ASP A O 1
ATOM 616 N N . PRO A 1 84 ? -0.857 9.392 16.597 1.00 92.94 84 PRO A N 1
ATOM 617 C CA . PRO A 1 84 ? -1.929 10.363 16.794 1.00 92.94 84 PRO A CA 1
ATOM 618 C C . PRO A 1 84 ? -2.401 11.032 15.491 1.00 92.94 84 PRO A C 1
ATOM 620 O O . PRO A 1 84 ? -3.420 11.726 15.507 1.00 92.94 84 PRO A O 1
ATOM 623 N N . ASP A 1 85 ? -1.679 10.866 14.377 1.00 95.81 85 ASP A N 1
ATOM 624 C CA . ASP A 1 85 ? -1.992 11.466 13.081 1.00 95.81 85 ASP A CA 1
ATOM 625 C C . ASP A 1 85 ? -2.251 10.385 12.019 1.00 95.81 85 ASP A C 1
ATOM 627 O O . ASP A 1 85 ? -1.354 9.680 11.555 1.00 95.81 85 ASP A O 1
ATOM 631 N N . ALA A 1 86 ? -3.496 10.308 11.544 1.00 93.19 86 ALA A N 1
ATOM 632 C CA . ALA A 1 86 ? -3.899 9.356 10.509 1.00 93.19 86 ALA A CA 1
ATOM 633 C C . ALA A 1 86 ? -3.113 9.505 9.188 1.00 93.19 86 ALA A C 1
ATOM 635 O O . ALA A 1 86 ? -2.976 8.543 8.429 1.00 93.19 86 ALA A O 1
ATOM 636 N N . THR A 1 87 ? -2.597 10.698 8.892 1.00 94.88 87 THR A N 1
ATOM 637 C CA . THR A 1 87 ? -1.751 10.956 7.720 1.00 94.88 87 THR A CA 1
ATOM 638 C C . THR A 1 87 ? -0.384 10.306 7.887 1.00 94.88 87 THR A C 1
ATOM 640 O O . THR A 1 87 ? 0.107 9.676 6.949 1.00 94.88 87 THR A O 1
ATOM 643 N N . THR A 1 88 ? 0.205 10.416 9.077 1.00 92.19 88 THR A N 1
ATOM 644 C CA . THR A 1 88 ? 1.501 9.809 9.413 1.00 92.19 88 THR A CA 1
ATOM 645 C C . THR A 1 88 ? 1.394 8.286 9.462 1.00 92.19 88 THR A C 1
ATOM 647 O O . THR A 1 88 ? 2.216 7.594 8.850 1.00 92.19 88 THR A O 1
ATOM 650 N N . ALA A 1 89 ? 0.318 7.754 10.047 1.00 93.06 89 ALA A N 1
ATOM 651 C CA . ALA A 1 89 ? 0.039 6.320 10.050 1.00 93.06 89 ALA A CA 1
ATOM 652 C C . ALA A 1 89 ? -0.082 5.769 8.619 1.00 93.06 89 ALA A C 1
ATOM 654 O O . ALA A 1 89 ? 0.508 4.739 8.277 1.00 93.06 89 ALA A O 1
ATOM 655 N N . ARG A 1 90 ? -0.796 6.490 7.740 1.00 94.38 90 ARG A N 1
ATOM 656 C CA . ARG A 1 90 ? -0.914 6.122 6.323 1.00 94.38 90 ARG A CA 1
ATOM 657 C C . ARG A 1 90 ? 0.442 6.142 5.618 1.00 94.38 90 ARG A C 1
ATOM 659 O O . ARG A 1 90 ? 0.758 5.184 4.921 1.00 94.38 90 ARG A O 1
ATOM 666 N N . ALA A 1 91 ? 1.251 7.180 5.825 1.00 92.56 91 ALA A N 1
ATOM 667 C CA . ALA A 1 91 ? 2.585 7.269 5.231 1.00 92.56 91 ALA A CA 1
ATOM 668 C C . ALA A 1 91 ? 3.497 6.111 5.682 1.00 92.56 91 ALA A C 1
ATOM 670 O O . ALA A 1 91 ? 4.226 5.540 4.872 1.00 92.56 91 ALA A O 1
ATOM 671 N N . THR A 1 92 ? 3.412 5.715 6.954 1.00 91.31 92 THR A N 1
ATOM 672 C CA . THR A 1 92 ? 4.148 4.565 7.505 1.00 91.31 92 THR A CA 1
ATOM 673 C C . THR A 1 92 ? 3.725 3.253 6.839 1.00 91.31 92 THR A C 1
ATOM 675 O O . THR A 1 92 ? 4.573 2.445 6.453 1.00 91.31 92 THR A O 1
ATOM 678 N N . LEU A 1 93 ? 2.420 3.050 6.636 1.00 92.62 93 LEU A N 1
ATOM 679 C CA . LEU A 1 93 ? 1.900 1.878 5.930 1.00 92.62 93 LEU A CA 1
ATOM 680 C C . LEU A 1 93 ? 2.324 1.859 4.452 1.00 92.62 93 LEU A C 1
ATOM 682 O O . LEU A 1 93 ? 2.764 0.824 3.950 1.00 92.62 93 LEU A O 1
ATOM 686 N N . GLU A 1 94 ? 2.237 2.998 3.763 1.00 92.88 94 GLU A N 1
ATOM 687 C CA . GLU A 1 94 ? 2.672 3.145 2.369 1.00 92.88 94 GLU A CA 1
ATOM 688 C C . GLU A 1 94 ? 4.170 2.846 2.209 1.00 92.88 94 GLU A C 1
ATOM 690 O O . GLU A 1 94 ? 4.557 2.118 1.293 1.00 92.88 94 GLU A O 1
ATOM 695 N N . ALA A 1 95 ? 5.013 3.323 3.130 1.00 90.25 95 ALA A N 1
ATOM 696 C CA . ALA A 1 95 ? 6.443 3.024 3.139 1.00 90.25 95 ALA A CA 1
ATOM 697 C C . ALA A 1 95 ? 6.721 1.521 3.313 1.00 90.25 95 ALA A C 1
ATOM 699 O O . ALA A 1 95 ? 7.584 0.967 2.624 1.00 90.25 95 ALA A O 1
ATOM 700 N N . GLN A 1 96 ? 5.963 0.839 4.179 1.00 90.44 96 GLN A N 1
ATOM 701 C CA . GLN A 1 96 ? 6.088 -0.605 4.380 1.00 90.44 96 GLN A CA 1
ATOM 702 C C . GLN A 1 96 ? 5.720 -1.390 3.112 1.00 90.44 96 GLN A C 1
ATOM 704 O O . GLN A 1 96 ? 6.445 -2.306 2.716 1.00 90.44 96 GLN A O 1
ATOM 709 N N . VAL A 1 97 ? 4.633 -1.001 2.437 1.00 88.56 97 VAL A N 1
ATOM 710 C CA . VAL A 1 97 ? 4.222 -1.592 1.152 1.00 88.56 97 VAL A CA 1
ATOM 711 C C . VAL A 1 97 ? 5.278 -1.341 0.076 1.00 88.56 97 VAL A C 1
ATOM 713 O O . VAL A 1 97 ? 5.653 -2.262 -0.651 1.00 88.56 97 VAL A O 1
ATOM 716 N N . TYR A 1 98 ? 5.808 -0.119 -0.006 1.00 90.38 98 TYR A N 1
ATOM 717 C CA . TYR A 1 98 ? 6.854 0.227 -0.965 1.00 90.38 98 TYR A CA 1
ATOM 718 C C . TYR A 1 98 ? 8.125 -0.606 -0.753 1.00 90.38 98 TYR A C 1
ATOM 720 O O . TYR A 1 98 ? 8.672 -1.154 -1.709 1.00 90.38 98 TYR A O 1
ATOM 728 N N . SER A 1 99 ? 8.561 -0.768 0.498 1.00 91.25 99 SER A N 1
ATOM 729 C CA . SER A 1 99 ? 9.722 -1.588 0.858 1.00 91.25 99 SER A CA 1
ATOM 730 C C . SER A 1 99 ? 9.537 -3.064 0.478 1.00 91.25 99 SER A C 1
ATOM 732 O O . SER A 1 99 ? 10.440 -3.685 -0.093 1.00 91.25 99 SER A O 1
ATOM 734 N N . ALA A 1 100 ? 8.346 -3.625 0.710 1.00 86.81 100 ALA A N 1
ATOM 735 C CA . ALA A 1 100 ? 8.023 -5.000 0.326 1.00 86.81 100 ALA A CA 1
ATOM 736 C C . ALA A 1 100 ? 8.029 -5.192 -1.202 1.00 86.81 100 ALA A C 1
ATOM 738 O O . ALA A 1 100 ? 8.597 -6.162 -1.716 1.00 86.81 100 ALA A O 1
ATOM 739 N N . ASN A 1 101 ? 7.460 -4.234 -1.937 1.00 87.94 101 ASN A N 1
ATOM 740 C CA . ASN A 1 101 ? 7.456 -4.246 -3.398 1.00 87.94 101 ASN A CA 1
ATOM 741 C C . ASN A 1 101 ? 8.872 -4.117 -3.967 1.00 87.94 101 ASN A C 1
ATOM 743 O O . ASN A 1 101 ? 9.231 -4.860 -4.879 1.00 87.94 101 ASN A O 1
ATOM 747 N N . LEU A 1 102 ? 9.699 -3.231 -3.404 1.00 88.94 102 LEU A N 1
ATOM 748 C CA . LEU A 1 102 ? 11.096 -3.076 -3.807 1.00 88.94 102 LEU A CA 1
ATOM 749 C C . LEU A 1 102 ? 11.899 -4.352 -3.545 1.00 88.94 102 LEU A C 1
ATOM 751 O O . LEU A 1 102 ? 12.651 -4.791 -4.411 1.00 88.94 102 LEU A O 1
ATOM 755 N N . THR A 1 103 ? 11.707 -4.974 -2.382 1.00 89.19 103 THR A N 1
ATOM 756 C CA . THR A 1 103 ? 12.355 -6.248 -2.042 1.00 89.19 103 THR A CA 1
ATOM 757 C C . THR A 1 103 ? 11.968 -7.342 -3.037 1.00 89.19 103 THR A C 1
ATOM 759 O O . THR A 1 103 ? 12.830 -8.073 -3.516 1.00 89.19 103 THR A O 1
ATOM 762 N N . THR A 1 104 ? 10.688 -7.417 -3.408 1.00 86.19 104 THR A N 1
ATOM 763 C CA . THR A 1 104 ? 10.187 -8.377 -4.404 1.00 86.19 104 THR A CA 1
ATOM 764 C C . THR A 1 104 ? 10.780 -8.115 -5.787 1.00 86.19 104 THR A C 1
ATOM 766 O O . THR A 1 104 ? 11.244 -9.044 -6.443 1.00 86.19 104 THR A O 1
ATOM 769 N N . ALA A 1 105 ? 10.817 -6.852 -6.220 1.00 83.06 105 ALA A N 1
ATOM 770 C CA . ALA A 1 105 ? 11.395 -6.466 -7.503 1.00 83.06 105 ALA A CA 1
ATOM 771 C C . ALA A 1 105 ? 12.895 -6.790 -7.572 1.00 83.06 105 ALA A C 1
ATOM 773 O O . ALA A 1 105 ? 13.364 -7.320 -8.575 1.00 83.06 105 ALA A O 1
ATOM 774 N N . LEU A 1 106 ? 13.639 -6.527 -6.494 1.00 84.81 106 LEU A N 1
ATOM 775 C CA . LEU A 1 106 ? 15.066 -6.830 -6.425 1.00 84.81 106 LEU A CA 1
ATOM 776 C C . LEU A 1 106 ? 15.335 -8.340 -6.394 1.00 84.81 106 LEU A C 1
ATOM 778 O O . LEU A 1 106 ? 16.275 -8.795 -7.032 1.00 84.81 106 LEU A O 1
ATOM 782 N N . ALA A 1 107 ? 14.504 -9.117 -5.696 1.00 84.19 107 ALA A N 1
ATOM 783 C CA . ALA A 1 107 ? 14.605 -10.576 -5.680 1.00 84.19 107 ALA A CA 1
ATOM 784 C C . ALA A 1 107 ? 14.261 -11.212 -7.039 1.00 84.19 107 ALA A C 1
ATOM 786 O O . ALA A 1 107 ? 14.818 -12.249 -7.389 1.00 84.19 107 ALA A O 1
ATOM 787 N N . ALA A 1 108 ? 13.353 -10.600 -7.803 1.00 82.38 108 ALA A N 1
ATOM 788 C CA . ALA A 1 108 ? 13.020 -11.028 -9.160 1.00 82.38 108 ALA A CA 1
ATOM 789 C C . ALA A 1 108 ? 14.068 -10.590 -10.200 1.00 82.38 108 ALA A C 1
ATOM 791 O O . ALA A 1 108 ? 14.164 -11.199 -11.268 1.00 82.38 108 ALA A O 1
ATOM 792 N N . TYR A 1 109 ? 14.851 -9.548 -9.902 1.00 81.75 109 TYR A N 1
ATOM 793 C CA . TYR A 1 109 ? 15.895 -9.067 -10.794 1.00 81.75 109 TYR A CA 1
ATOM 794 C C . TYR A 1 109 ? 17.025 -10.092 -10.886 1.00 81.75 109 TYR A C 1
ATOM 796 O O . TYR A 1 109 ? 17.760 -10.341 -9.930 1.00 81.75 109 TYR A O 1
ATOM 804 N N . THR A 1 110 ? 17.179 -10.673 -12.069 1.00 80.00 110 THR A N 1
ATOM 805 C CA . THR A 1 110 ? 18.205 -11.675 -12.353 1.00 80.00 110 THR A CA 1
ATOM 806 C C . THR A 1 110 ? 19.184 -11.127 -13.382 1.00 80.00 110 THR A C 1
ATOM 808 O O . THR A 1 110 ? 18.797 -10.561 -14.407 1.00 80.00 110 THR A O 1
ATOM 811 N N . LEU A 1 111 ? 20.477 -11.272 -13.084 1.00 79.69 111 LEU A N 1
ATOM 812 C CA . LEU A 1 111 ? 21.537 -11.080 -14.067 1.00 79.69 111 LEU A CA 1
ATOM 813 C C . LEU A 1 111 ? 21.708 -12.384 -14.860 1.00 79.69 111 LEU A C 1
ATOM 815 O O . LEU A 1 111 ? 21.585 -13.459 -14.268 1.00 79.69 111 LEU A O 1
ATOM 819 N N . PRO A 1 112 ? 22.031 -12.325 -16.162 1.00 77.44 112 PRO A N 1
ATOM 820 C CA . PRO A 1 112 ? 22.412 -13.512 -16.911 1.00 77.44 112 PRO A CA 1
ATOM 821 C C . PRO A 1 112 ? 23.593 -14.223 -16.245 1.00 77.44 112 PRO A C 1
ATOM 823 O O . PRO A 1 112 ? 24.599 -13.593 -15.921 1.00 77.44 112 PRO A O 1
ATOM 826 N N . GLU A 1 113 ? 23.494 -15.543 -16.086 1.00 77.75 113 GLU A N 1
ATOM 827 C CA . GLU A 1 113 ? 24.556 -16.370 -15.489 1.00 77.75 113 GLU A CA 1
ATOM 828 C C . GLU A 1 113 ? 25.802 -16.484 -16.383 1.00 77.75 113 GLU A C 1
ATOM 830 O O . GLU A 1 113 ? 26.879 -16.863 -15.925 1.00 77.75 113 GLU A O 1
ATOM 835 N N . ILE A 1 114 ? 25.663 -16.151 -17.668 1.00 78.81 114 ILE A N 1
ATOM 836 C CA . ILE A 1 114 ? 26.716 -16.257 -18.676 1.00 78.81 114 ILE A CA 1
ATOM 837 C C . ILE A 1 114 ? 27.140 -14.845 -19.083 1.00 78.81 114 ILE A C 1
ATOM 839 O O . ILE A 1 114 ? 26.298 -13.978 -19.326 1.00 78.81 114 ILE A O 1
ATOM 843 N N . ALA A 1 115 ? 28.451 -14.611 -19.163 1.00 80.88 115 ALA A N 1
ATOM 844 C CA . ALA A 1 115 ? 28.998 -13.375 -19.712 1.00 80.88 115 ALA A CA 1
ATOM 845 C C . ALA A 1 115 ? 28.596 -13.209 -21.188 1.00 80.88 115 ALA A C 1
ATOM 847 O O . ALA A 1 115 ? 28.554 -14.185 -21.937 1.00 80.88 115 ALA A O 1
ATOM 848 N N . GLY A 1 116 ? 28.325 -11.972 -21.604 1.00 78.81 116 GLY A N 1
ATOM 849 C CA . GLY A 1 116 ? 28.027 -11.664 -23.000 1.00 78.81 116 GLY A CA 1
ATOM 850 C C . GLY A 1 116 ? 29.205 -11.991 -23.917 1.00 78.81 116 GLY A C 1
ATOM 851 O O . GLY A 1 116 ? 30.369 -11.937 -23.511 1.00 78.81 116 GLY A O 1
ATOM 852 N N . ALA A 1 117 ? 28.904 -12.323 -25.168 1.00 84.94 117 ALA A N 1
ATOM 853 C CA . ALA A 1 117 ? 29.906 -12.467 -26.214 1.00 84.94 117 ALA A CA 1
ATOM 854 C C . ALA A 1 117 ? 30.445 -11.095 -26.672 1.00 84.94 117 ALA A C 1
ATOM 856 O O . ALA A 1 117 ? 29.873 -10.039 -26.389 1.00 84.94 117 ALA A O 1
ATOM 857 N N . ALA A 1 118 ? 31.558 -11.095 -27.412 1.00 82.94 118 ALA A N 1
ATOM 858 C CA . ALA A 1 118 ? 32.079 -9.873 -28.021 1.00 82.94 118 ALA A CA 1
ATOM 859 C C . ALA A 1 118 ? 31.034 -9.261 -28.972 1.00 82.94 118 ALA A C 1
ATOM 861 O O . ALA A 1 118 ? 30.537 -9.943 -29.864 1.00 82.94 118 ALA A O 1
ATOM 862 N N . GLY A 1 119 ? 30.720 -7.975 -28.786 1.00 80.56 119 GLY A N 1
ATOM 863 C CA . GLY A 1 119 ? 29.681 -7.281 -29.557 1.00 80.56 119 GLY A CA 1
ATOM 864 C C . GLY A 1 119 ? 28.280 -7.323 -28.935 1.00 80.56 119 GLY A C 1
ATOM 865 O O . GLY A 1 119 ? 27.348 -6.792 -29.539 1.00 80.56 119 GLY A O 1
ATOM 866 N N . GLN A 1 120 ? 28.136 -7.892 -27.732 1.00 86.25 120 GLN A N 1
ATOM 867 C CA . GLN A 1 120 ? 26.898 -7.857 -26.954 1.00 86.25 120 GLN A CA 1
ATOM 868 C C . GLN A 1 120 ? 26.928 -6.782 -25.873 1.00 86.25 120 GLN A C 1
ATOM 870 O O . GLN A 1 120 ? 27.961 -6.509 -25.259 1.00 86.25 120 GLN A O 1
ATOM 875 N N . LEU A 1 121 ? 25.763 -6.195 -25.619 1.00 84.00 121 LEU A N 1
ATOM 876 C CA . LEU A 1 121 ? 25.527 -5.284 -24.507 1.00 84.00 121 LEU A CA 1
ATOM 877 C C . LEU A 1 121 ? 24.400 -5.832 -23.630 1.00 84.00 121 LEU A C 1
ATOM 879 O O . LEU A 1 121 ? 23.490 -6.510 -24.110 1.00 84.00 121 LEU A O 1
ATOM 883 N N . LEU A 1 122 ? 24.496 -5.566 -22.328 1.00 86.38 122 LEU A N 1
ATOM 884 C CA . LEU A 1 122 ? 23.482 -5.962 -21.360 1.00 86.38 122 LEU A CA 1
ATOM 885 C C . LEU A 1 122 ? 22.375 -4.910 -21.342 1.00 86.38 122 LEU A C 1
ATOM 887 O O . LEU A 1 122 ? 22.643 -3.734 -21.096 1.00 86.38 122 LEU A O 1
ATOM 891 N N . PHE A 1 123 ? 21.136 -5.339 -21.548 1.00 80.25 123 PHE A N 1
ATOM 892 C CA . PHE A 1 123 ? 19.964 -4.472 -21.502 1.00 80.25 123 PHE A CA 1
ATOM 893 C C . PHE A 1 123 ? 18.961 -4.983 -20.490 1.00 80.25 123 PHE A C 1
ATOM 895 O O . PHE A 1 123 ? 18.801 -6.187 -20.314 1.00 80.25 123 PHE A O 1
ATOM 902 N N . ASN A 1 124 ? 18.256 -4.056 -19.847 1.00 76.94 124 ASN A N 1
ATOM 903 C CA . ASN A 1 124 ? 17.137 -4.394 -18.987 1.00 76.94 124 ASN A CA 1
ATOM 904 C C . ASN A 1 124 ? 15.859 -4.417 -19.825 1.00 76.94 124 ASN A C 1
ATOM 906 O O . ASN A 1 124 ? 15.478 -3.404 -20.416 1.00 76.94 124 ASN A O 1
ATOM 910 N N . SER A 1 125 ? 15.215 -5.576 -19.901 1.00 70.06 125 SER A N 1
ATOM 911 C CA . SER A 1 125 ? 13.899 -5.685 -20.522 1.00 70.06 125 SER A CA 1
ATOM 912 C C . SER A 1 125 ? 12.835 -5.032 -19.634 1.00 70.06 125 SER A C 1
ATOM 914 O O . SER A 1 125 ? 12.980 -4.934 -18.416 1.00 70.06 125 SER A O 1
ATOM 916 N N . SER A 1 126 ? 11.706 -4.633 -20.221 1.00 64.94 126 SER A N 1
ATOM 917 C CA . SER A 1 126 ? 10.553 -4.123 -19.461 1.00 64.94 126 SER A CA 1
ATOM 918 C C . SER A 1 126 ? 9.949 -5.152 -18.492 1.00 64.94 126 SER A C 1
ATOM 920 O O . SER A 1 126 ? 9.132 -4.789 -17.651 1.00 64.94 126 SER A O 1
ATOM 922 N N . ALA A 1 127 ? 10.365 -6.420 -18.583 1.00 64.25 127 ALA A N 1
ATOM 923 C CA . ALA A 1 127 ? 9.998 -7.502 -17.677 1.00 64.25 127 ALA A CA 1
ATOM 924 C C . ALA A 1 127 ? 10.941 -7.637 -16.460 1.00 64.25 127 ALA A C 1
ATOM 926 O O . ALA A 1 127 ? 10.790 -8.575 -15.682 1.00 64.25 127 ALA A O 1
ATOM 927 N N . GLY A 1 128 ? 11.916 -6.733 -16.287 1.00 65.88 128 GLY A N 1
ATOM 928 C CA . GLY A 1 128 ? 12.838 -6.747 -15.143 1.00 65.88 128 GLY A CA 1
ATOM 929 C C . GLY A 1 128 ? 13.924 -7.823 -15.222 1.00 65.88 128 GLY A C 1
ATOM 930 O O . GLY A 1 128 ? 14.595 -8.092 -14.228 1.00 65.88 128 GLY A O 1
ATOM 931 N N . MET A 1 129 ? 14.102 -8.433 -16.394 1.00 72.94 129 MET A N 1
ATOM 932 C CA . MET A 1 129 ? 15.204 -9.350 -16.667 1.00 72.94 129 MET A CA 1
ATOM 933 C C . MET A 1 129 ? 16.263 -8.635 -17.494 1.00 72.94 129 MET A C 1
ATOM 935 O O . MET A 1 129 ? 15.951 -8.067 -18.549 1.00 72.94 129 MET A O 1
ATOM 939 N N . ALA A 1 130 ? 17.509 -8.689 -17.030 1.00 81.75 130 ALA A N 1
ATOM 940 C CA . ALA A 1 130 ? 18.637 -8.252 -17.829 1.00 81.75 130 ALA A CA 1
ATOM 941 C C . ALA A 1 130 ? 18.995 -9.353 -18.839 1.00 81.75 130 ALA A C 1
ATOM 943 O O . ALA A 1 130 ? 19.061 -10.525 -18.479 1.00 81.75 130 ALA A O 1
ATOM 944 N N . ALA A 1 131 ? 19.210 -8.994 -20.101 1.00 82.69 131 ALA A N 1
ATOM 945 C CA . ALA A 1 131 ? 19.562 -9.924 -21.169 1.00 82.69 131 ALA A CA 1
ATOM 946 C C . ALA A 1 131 ? 20.650 -9.330 -22.067 1.00 82.69 131 ALA A C 1
ATOM 948 O O . ALA A 1 131 ? 20.722 -8.114 -22.260 1.00 82.69 131 ALA A O 1
ATOM 949 N N . TRP A 1 132 ? 21.503 -10.195 -22.611 1.00 87.06 132 TRP A N 1
ATOM 950 C CA . TRP A 1 132 ? 22.478 -9.803 -23.623 1.00 87.06 132 TRP A CA 1
ATOM 951 C C . TRP A 1 132 ? 21.783 -9.669 -24.973 1.00 87.06 132 TRP A C 1
ATOM 953 O O . TRP A 1 132 ? 21.073 -10.580 -25.392 1.00 87.06 132 TRP A O 1
ATOM 963 N N . SER A 1 133 ? 22.001 -8.545 -25.648 1.00 84.81 133 SER A N 1
ATOM 964 C CA . SER A 1 133 ? 21.573 -8.340 -27.030 1.00 84.81 133 SER A CA 1
ATOM 965 C C . SER A 1 133 ? 22.779 -7.983 -27.876 1.00 84.81 133 SER A C 1
ATOM 967 O O . SER A 1 133 ? 23.647 -7.217 -27.439 1.00 84.81 133 SER A O 1
ATOM 969 N N . ASP A 1 134 ? 22.809 -8.497 -29.101 1.00 86.81 134 ASP A N 1
ATOM 970 C CA . ASP A 1 134 ? 23.771 -8.053 -30.097 1.00 86.81 134 ASP A CA 1
ATOM 971 C C . ASP A 1 134 ? 23.525 -6.570 -30.394 1.00 86.81 134 ASP A C 1
ATOM 973 O O . ASP A 1 134 ? 22.380 -6.125 -30.528 1.00 86.81 134 ASP A O 1
ATOM 977 N N . ILE A 1 135 ? 24.607 -5.793 -30.508 1.00 76.50 135 ILE A N 1
ATOM 978 C CA . ILE A 1 135 ? 24.518 -4.374 -30.884 1.00 76.50 135 ILE A CA 1
ATOM 979 C C . ILE A 1 135 ? 23.768 -4.226 -32.213 1.00 76.50 135 ILE A C 1
ATOM 981 O O . ILE A 1 135 ? 22.986 -3.293 -32.361 1.00 76.50 135 ILE A O 1
ATOM 985 N N . GLY A 1 136 ? 23.977 -5.168 -33.142 1.00 72.31 136 GLY A N 1
ATOM 986 C CA . GLY A 1 136 ? 23.321 -5.220 -34.448 1.00 72.31 136 GLY A CA 1
ATOM 987 C C . GLY A 1 136 ? 21.797 -5.298 -34.365 1.00 72.31 136 GLY A C 1
ATOM 988 O O . GLY A 1 136 ? 21.131 -4.577 -35.096 1.00 72.31 136 GLY A O 1
ATOM 989 N N . ASP A 1 137 ? 21.252 -6.086 -33.441 1.00 74.56 137 ASP A N 1
ATOM 990 C CA . ASP A 1 137 ? 19.802 -6.238 -33.266 1.00 74.56 137 ASP A CA 1
ATOM 991 C C . ASP A 1 137 ? 19.176 -5.026 -32.568 1.00 74.56 137 ASP A C 1
ATOM 993 O O . ASP A 1 137 ? 18.054 -4.638 -32.880 1.00 74.56 137 ASP A O 1
ATOM 997 N N . LEU A 1 138 ? 19.920 -4.372 -31.670 1.00 68.00 138 LEU A N 1
ATOM 998 C CA . LEU A 1 138 ? 19.466 -3.142 -31.014 1.00 68.00 138 LEU A CA 1
ATOM 999 C C . LEU A 1 138 ? 19.343 -1.968 -32.000 1.00 68.00 138 LEU A C 1
ATOM 1001 O O . LEU A 1 138 ? 18.520 -1.069 -31.818 1.00 68.00 138 LEU A O 1
ATOM 1005 N N . ILE A 1 139 ? 20.191 -1.961 -33.028 1.00 67.69 139 ILE A N 1
ATOM 1006 C CA . ILE A 1 139 ? 20.190 -0.942 -34.082 1.00 67.69 139 ILE A CA 1
ATOM 1007 C C . ILE A 1 139 ? 19.426 -1.393 -35.335 1.00 67.69 139 ILE A C 1
ATOM 1009 O O . ILE A 1 139 ? 19.150 -0.568 -36.204 1.00 67.69 139 ILE A O 1
ATOM 1013 N N . ALA A 1 140 ? 19.048 -2.669 -35.445 1.00 53.44 140 ALA A N 1
ATOM 1014 C CA . ALA A 1 140 ? 18.255 -3.183 -36.555 1.00 53.44 140 ALA A CA 1
ATOM 1015 C C . ALA A 1 140 ? 16.829 -2.619 -36.473 1.00 53.44 140 ALA A C 1
ATOM 1017 O O . ALA A 1 140 ? 16.050 -2.958 -35.588 1.00 53.44 140 ALA A O 1
ATOM 1018 N N . GLY A 1 141 ? 16.491 -1.720 -37.400 1.00 53.91 141 GLY A N 1
ATOM 1019 C CA . GLY A 1 141 ? 15.225 -0.975 -37.402 1.00 53.91 141 GLY A CA 1
ATOM 1020 C C . GLY A 1 141 ? 15.340 0.457 -36.873 1.00 53.91 141 GLY A C 1
ATOM 1021 O O . GLY A 1 141 ? 14.388 1.226 -36.998 1.00 53.91 141 GLY A O 1
ATOM 1022 N N . GLN A 1 142 ? 16.510 0.860 -36.360 1.00 52.06 142 GLN A N 1
ATOM 1023 C CA . GLN A 1 142 ? 16.887 2.271 -36.347 1.00 52.06 142 GLN A CA 1
ATOM 1024 C C . GLN A 1 142 ? 17.225 2.628 -37.796 1.00 52.06 142 GLN A C 1
ATOM 1026 O O . GLN A 1 142 ? 18.356 2.440 -38.246 1.00 52.06 142 GLN A O 1
ATOM 1031 N N . ASP A 1 143 ? 16.227 3.072 -38.563 1.00 48.78 143 ASP A N 1
ATOM 1032 C CA . ASP A 1 143 ? 16.483 3.664 -39.873 1.00 48.78 143 ASP A CA 1
ATOM 1033 C C . ASP A 1 143 ? 17.593 4.708 -39.705 1.00 48.78 143 ASP A C 1
ATOM 1035 O O . ASP A 1 143 ? 17.522 5.556 -38.810 1.00 48.78 143 ASP A O 1
ATOM 1039 N N . PHE A 1 144 ? 18.631 4.665 -40.544 1.00 47.38 144 PHE A N 1
ATOM 1040 C CA . PHE A 1 144 ? 19.583 5.769 -40.607 1.00 47.38 144 PHE A CA 1
ATOM 1041 C C . PHE A 1 144 ? 18.782 7.054 -40.854 1.00 47.38 144 PHE A C 1
ATOM 1043 O O . PHE A 1 144 ? 18.217 7.258 -41.929 1.00 47.38 144 PHE A O 1
ATOM 1050 N N . GLY A 1 145 ? 18.681 7.889 -39.818 1.00 51.50 145 GLY A N 1
ATOM 1051 C CA . GLY A 1 145 ? 17.688 8.949 -39.767 1.00 51.50 145 GLY A CA 1
ATOM 1052 C C . GLY A 1 145 ? 16.469 8.644 -38.889 1.00 51.50 145 GLY A C 1
ATOM 1053 O O . GLY A 1 145 ? 15.360 8.952 -39.288 1.00 51.50 145 GLY A O 1
ATOM 1054 N N . ALA A 1 146 ? 16.600 8.165 -37.660 1.00 57.00 146 ALA A N 1
ATOM 1055 C CA . ALA A 1 146 ? 15.636 8.600 -36.648 1.00 57.00 146 ALA A CA 1
ATOM 1056 C C . ALA A 1 146 ? 15.863 10.102 -36.376 1.00 57.00 146 ALA A C 1
ATOM 1058 O O . ALA A 1 146 ? 16.987 10.596 -36.528 1.00 57.00 146 ALA A O 1
ATOM 1059 N N . VAL A 1 147 ? 14.833 10.852 -35.980 1.00 64.06 147 VAL A N 1
ATOM 1060 C CA . VAL A 1 147 ? 15.034 12.230 -35.496 1.00 64.06 147 VAL A CA 1
ATOM 1061 C C . VAL A 1 147 ? 16.053 12.205 -34.351 1.00 64.06 147 VAL A C 1
ATOM 1063 O O . VAL A 1 147 ? 15.939 11.388 -33.443 1.00 64.06 147 VAL A O 1
ATOM 1066 N N . GLY A 1 148 ? 17.076 13.058 -34.417 1.00 74.81 148 GLY A N 1
ATOM 1067 C CA . GLY A 1 148 ? 18.217 13.031 -33.496 1.00 74.81 148 GLY A CA 1
ATOM 1068 C C . GLY A 1 148 ? 19.451 12.280 -34.018 1.00 74.81 148 GLY A C 1
ATOM 1069 O O . GLY A 1 148 ? 20.490 12.300 -33.360 1.00 74.81 148 GLY A O 1
ATOM 1070 N N . THR A 1 149 ? 19.379 11.648 -35.195 1.00 80.56 149 THR A N 1
ATOM 1071 C CA . THR A 1 149 ? 20.513 10.913 -35.784 1.00 80.56 149 THR A CA 1
ATOM 1072 C C . THR A 1 149 ? 21.467 11.844 -36.523 1.00 80.56 149 THR A C 1
ATOM 1074 O O . THR A 1 149 ? 21.040 12.658 -37.344 1.00 80.56 149 THR A O 1
ATOM 1077 N N . TYR A 1 150 ? 22.767 11.664 -36.287 1.00 85.81 150 TYR A N 1
ATOM 1078 C CA . TYR A 1 150 ? 23.832 12.335 -37.023 1.00 85.81 150 TYR A CA 1
ATOM 1079 C C . TYR A 1 150 ? 24.349 11.455 -38.164 1.00 85.81 150 TYR A C 1
ATOM 1081 O O . TYR A 1 150 ? 24.621 10.274 -37.957 1.00 85.81 150 TYR A O 1
ATOM 1089 N N . ALA A 1 151 ? 24.525 12.024 -39.355 1.00 84.94 151 ALA A N 1
ATOM 1090 C CA . ALA A 1 151 ? 25.104 11.325 -40.498 1.00 84.94 151 ALA A CA 1
ATOM 1091 C C . ALA A 1 151 ? 26.016 12.244 -41.317 1.00 84.94 151 ALA A C 1
ATOM 1093 O O . ALA A 1 151 ? 25.731 13.429 -41.491 1.00 84.94 151 ALA A O 1
ATOM 1094 N N . PHE A 1 152 ? 27.100 11.689 -41.858 1.00 85.19 152 PHE A N 1
ATOM 1095 C CA . PHE A 1 152 ? 27.905 12.364 -42.872 1.00 85.19 152 PHE A CA 1
ATOM 1096 C C . PHE A 1 152 ? 27.280 12.129 -44.241 1.00 85.19 152 PHE A C 1
ATOM 1098 O O . PHE A 1 152 ? 27.194 10.989 -44.696 1.00 85.19 152 PHE A O 1
ATOM 1105 N N . LEU A 1 153 ? 26.834 13.203 -44.890 1.00 84.81 153 LEU A N 1
ATOM 1106 C CA . LEU A 1 153 ? 26.135 13.143 -46.170 1.00 84.81 153 LEU A CA 1
ATOM 1107 C C . LEU A 1 153 ? 26.793 14.079 -47.187 1.00 84.81 153 LEU A C 1
ATOM 1109 O O . LEU A 1 153 ? 27.448 15.062 -46.833 1.00 84.81 153 LEU A O 1
ATOM 1113 N N . THR A 1 154 ? 26.580 13.781 -48.463 1.00 83.00 154 THR A N 1
ATOM 1114 C CA . THR A 1 154 ? 26.955 14.631 -49.594 1.00 83.00 154 THR A CA 1
ATOM 1115 C C . THR A 1 154 ? 25.704 15.150 -50.293 1.00 83.00 154 THR A C 1
ATOM 1117 O O . THR A 1 154 ? 24.687 14.459 -50.366 1.00 83.00 154 THR A O 1
ATOM 1120 N N . ASN A 1 155 ? 25.780 16.370 -50.825 1.00 80.81 155 ASN A N 1
ATOM 1121 C CA . ASN A 1 155 ? 24.781 16.913 -51.741 1.00 80.81 155 ASN A CA 1
ATOM 1122 C C . ASN A 1 155 ? 25.459 17.143 -53.105 1.00 80.81 155 ASN A C 1
ATOM 1124 O O . ASN A 1 155 ? 26.273 18.063 -53.215 1.00 80.81 155 ASN A O 1
ATOM 1128 N N . PRO A 1 156 ? 25.163 16.333 -54.140 1.00 70.75 156 PRO A N 1
ATOM 1129 C CA . PRO A 1 156 ? 25.844 16.416 -55.435 1.00 70.75 156 PRO A CA 1
ATOM 1130 C C . PRO A 1 156 ? 25.667 17.755 -56.146 1.00 70.75 156 PRO A C 1
ATOM 1132 O O . PRO A 1 156 ? 26.497 18.125 -56.972 1.00 70.75 156 PRO A O 1
ATOM 1135 N N . VAL A 1 157 ? 24.578 18.466 -55.851 1.00 69.56 157 VAL A N 1
ATOM 1136 C CA . VAL A 1 157 ? 24.191 19.697 -56.549 1.00 69.56 157 VAL A CA 1
ATOM 1137 C C . VAL A 1 157 ? 24.706 20.941 -55.816 1.00 69.56 157 VAL A C 1
ATOM 1139 O O . VAL A 1 157 ? 24.769 22.024 -56.394 1.00 69.56 157 VAL A O 1
ATOM 1142 N N . ALA A 1 158 ? 25.102 20.800 -54.551 1.00 67.88 158 ALA A N 1
ATOM 1143 C CA . ALA A 1 158 ? 25.585 21.902 -53.735 1.00 67.88 158 ALA A CA 1
ATOM 1144 C C . ALA A 1 158 ? 27.099 22.102 -53.894 1.00 67.88 158 ALA A C 1
ATOM 1146 O O . ALA A 1 158 ? 27.899 21.185 -53.693 1.00 67.88 158 ALA A O 1
ATOM 1147 N N . THR A 1 159 ? 27.509 23.330 -54.206 1.00 63.81 159 THR A N 1
ATOM 1148 C CA . THR A 1 159 ? 28.913 23.744 -54.128 1.00 63.81 159 THR A CA 1
ATOM 1149 C C . THR A 1 159 ? 29.297 24.111 -52.694 1.00 63.81 159 THR A C 1
ATOM 1151 O O . THR A 1 159 ? 28.448 24.304 -51.819 1.00 63.81 159 THR A O 1
ATOM 1154 N N . ALA A 1 160 ? 30.604 24.242 -52.464 1.00 55.56 160 ALA A N 1
ATOM 1155 C CA . ALA A 1 160 ? 31.219 24.585 -51.187 1.00 55.56 160 ALA A CA 1
ATOM 1156 C C . ALA A 1 160 ? 30.570 25.755 -50.427 1.00 55.56 160 ALA A C 1
ATOM 1158 O O . ALA A 1 160 ? 30.574 25.730 -49.195 1.00 55.56 160 ALA A O 1
ATOM 1159 N N . ASP A 1 161 ? 30.030 26.730 -51.155 1.00 59.62 161 ASP A N 1
ATOM 1160 C CA . ASP A 1 161 ? 29.503 27.991 -50.624 1.00 59.62 161 ASP A CA 1
ATOM 1161 C C . ASP A 1 161 ? 27.981 27.958 -50.410 1.00 59.62 161 ASP A C 1
ATOM 1163 O O . ASP A 1 161 ? 27.394 28.920 -49.923 1.00 59.62 161 ASP A O 1
ATOM 1167 N N . THR A 1 162 ? 27.329 26.850 -50.775 1.00 70.00 162 THR A N 1
ATOM 1168 C CA . THR A 1 162 ? 25.863 26.716 -50.725 1.00 70.00 162 THR A CA 1
ATOM 1169 C C . THR A 1 162 ? 25.360 25.920 -49.526 1.00 70.00 162 THR A C 1
ATOM 1171 O O . THR A 1 162 ? 24.178 26.009 -49.200 1.00 70.00 162 THR A O 1
ATOM 1174 N N . ILE A 1 163 ? 26.238 25.183 -48.832 1.00 79.44 163 ILE A N 1
ATOM 1175 C CA . ILE A 1 163 ? 25.880 24.488 -47.593 1.00 79.44 163 ILE A CA 1
ATOM 1176 C C . ILE A 1 163 ? 26.186 25.375 -46.386 1.00 79.44 163 ILE A C 1
ATOM 1178 O O . ILE A 1 163 ? 27.333 25.514 -45.967 1.00 79.44 163 ILE A O 1
ATOM 1182 N N . VAL A 1 164 ? 25.138 25.959 -45.809 1.00 85.12 164 VAL A N 1
ATOM 1183 C CA . VAL A 1 164 ? 25.215 26.811 -44.615 1.00 85.12 164 VAL A CA 1
ATOM 1184 C C . VAL A 1 164 ? 24.851 26.004 -43.365 1.00 85.12 164 VAL A C 1
ATOM 1186 O O . VAL A 1 164 ? 23.786 25.384 -43.314 1.00 85.12 164 VAL A O 1
ATOM 1189 N N . ALA A 1 165 ? 25.717 26.019 -42.346 1.00 87.25 165 ALA A N 1
ATOM 1190 C CA . ALA A 1 165 ? 25.435 25.392 -41.053 1.0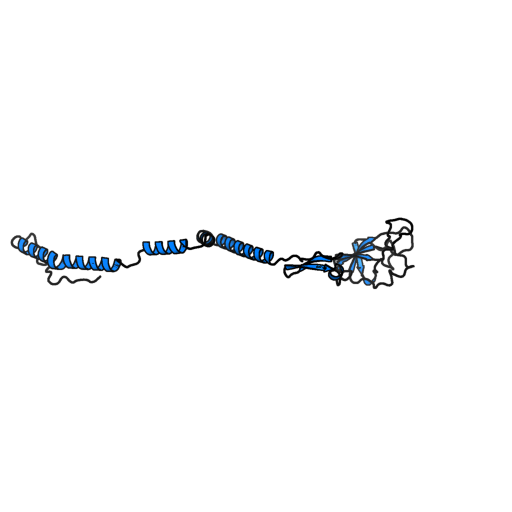0 87.25 165 ALA A CA 1
ATOM 1191 C C . ALA A 1 165 ? 24.179 26.004 -40.399 1.00 87.25 165 ALA A C 1
ATOM 1193 O O . ALA A 1 165 ? 23.909 27.195 -40.528 1.00 87.25 165 ALA A O 1
ATOM 1194 N N . GLY A 1 166 ? 23.381 25.174 -39.735 1.00 86.06 166 GLY A N 1
ATOM 1195 C CA . GLY A 1 166 ? 22.065 25.511 -39.195 1.00 86.06 166 GLY A CA 1
ATOM 1196 C C . GLY A 1 166 ? 20.930 25.497 -40.225 1.00 86.06 166 GLY A C 1
ATOM 1197 O O . GLY A 1 166 ? 19.766 25.464 -39.827 1.00 86.06 166 GLY A O 1
ATOM 1198 N N . SER A 1 167 ? 21.228 25.473 -41.529 1.00 89.75 167 SER A N 1
ATOM 1199 C CA . SER A 1 167 ? 20.195 25.402 -42.572 1.00 89.75 167 SER A CA 1
ATOM 1200 C C . SER A 1 167 ? 19.649 23.988 -42.744 1.00 89.75 167 SER A C 1
ATOM 1202 O O . SER A 1 167 ? 20.317 23.002 -42.430 1.00 89.75 167 SER A O 1
ATOM 1204 N N . THR A 1 168 ? 18.427 23.906 -43.265 1.00 92.19 168 THR A N 1
ATOM 1205 C CA . THR A 1 168 ? 17.675 22.659 -43.423 1.00 92.19 168 THR A CA 1
ATOM 1206 C C . THR A 1 168 ? 17.626 22.216 -44.885 1.00 92.19 168 THR A C 1
ATOM 1208 O O . THR A 1 168 ? 17.454 23.040 -45.779 1.00 92.19 168 THR A O 1
ATOM 1211 N N . TYR A 1 169 ? 17.748 20.910 -45.119 1.00 90.31 169 TYR A N 1
ATOM 1212 C CA . TYR A 1 169 ? 17.805 20.279 -46.434 1.00 90.31 169 TYR A CA 1
ATOM 1213 C C . TYR A 1 169 ? 16.890 19.051 -46.472 1.00 90.31 169 TYR A C 1
ATOM 1215 O O . TYR A 1 169 ? 16.765 18.316 -45.489 1.00 90.31 169 TYR A O 1
ATOM 1223 N N . ALA A 1 170 ? 16.261 18.816 -47.623 1.00 90.88 170 ALA A N 1
ATOM 1224 C CA . ALA A 1 170 ? 15.492 17.600 -47.858 1.00 90.88 170 ALA A CA 1
ATOM 1225 C C . ALA A 1 170 ? 16.439 16.408 -48.047 1.00 90.88 170 ALA A C 1
ATOM 1227 O O . ALA A 1 170 ? 17.375 16.479 -48.847 1.00 90.88 170 ALA A O 1
ATOM 1228 N N . GLY A 1 171 ? 16.163 15.298 -47.360 1.00 87.81 171 GLY A N 1
ATOM 1229 C CA . GLY A 1 171 ? 16.950 14.069 -47.459 1.00 87.81 171 GLY A CA 1
ATOM 1230 C C . GLY A 1 171 ? 17.040 13.531 -48.888 1.00 87.81 171 GLY A C 1
ATOM 1231 O O . GLY A 1 171 ? 18.066 12.975 -49.258 1.00 87.81 171 GLY A O 1
ATOM 1232 N N . SER A 1 172 ? 16.030 13.788 -49.729 1.00 87.44 172 SER A N 1
ATOM 1233 C CA . SER A 1 172 ? 15.992 13.343 -51.129 1.00 87.44 172 SER A CA 1
ATOM 1234 C C . SER A 1 172 ? 17.114 13.922 -52.003 1.00 87.44 172 SER A C 1
ATOM 1236 O O . SER A 1 172 ? 17.333 13.442 -53.113 1.00 87.44 172 SER A O 1
ATOM 1238 N N . GLY A 1 173 ? 17.804 14.968 -51.535 1.00 85.19 173 GLY A N 1
ATOM 1239 C CA . GLY A 1 173 ? 18.996 15.534 -52.175 1.00 85.19 173 GLY A CA 1
ATOM 1240 C C . GLY A 1 173 ? 20.311 15.174 -51.480 1.00 85.19 173 GLY A C 1
ATOM 1241 O O . GLY A 1 173 ? 21.361 15.659 -51.900 1.00 85.19 173 GLY A O 1
ATOM 1242 N N . LEU A 1 174 ? 20.262 14.373 -50.413 1.00 86.69 174 LEU A N 1
ATOM 1243 C CA . LEU A 1 174 ? 21.408 13.991 -49.600 1.00 86.69 174 LEU A CA 1
ATOM 1244 C C . LEU A 1 174 ? 21.682 12.499 -49.741 1.00 86.69 174 LEU A C 1
ATOM 1246 O O . LEU A 1 174 ? 20.772 11.678 -49.669 1.00 86.69 174 LEU A O 1
ATOM 1250 N N . TYR A 1 175 ? 22.952 12.155 -49.889 1.00 85.69 175 TYR A N 1
ATOM 1251 C CA . TYR A 1 175 ? 23.396 10.778 -50.069 1.00 85.69 175 TYR A CA 1
ATOM 1252 C C . TYR A 1 175 ? 24.461 10.441 -49.031 1.00 85.69 175 TYR A C 1
ATOM 1254 O O . TYR A 1 175 ? 25.273 11.318 -48.716 1.00 85.69 175 TYR A O 1
ATOM 1262 N N . PRO A 1 176 ? 24.495 9.208 -48.495 1.00 82.94 176 PRO A N 1
ATOM 1263 C CA . PRO A 1 176 ? 25.530 8.798 -47.554 1.00 82.94 176 PRO A CA 1
ATOM 1264 C C . PRO A 1 176 ? 26.936 9.092 -48.086 1.00 82.94 176 PRO A C 1
ATOM 1266 O O . PRO A 1 176 ? 27.286 8.714 -49.206 1.00 82.94 176 PRO A O 1
ATOM 1269 N N . ALA A 1 177 ? 27.747 9.775 -47.280 1.00 75.94 177 ALA A N 1
ATOM 1270 C CA . ALA A 1 177 ? 29.165 9.936 -47.558 1.00 75.94 177 ALA A CA 1
ATOM 1271 C C . ALA A 1 177 ? 29.916 8.696 -47.059 1.00 75.94 177 ALA A C 1
ATOM 1273 O O . ALA A 1 177 ? 29.693 8.234 -45.940 1.00 75.94 177 ALA A O 1
ATOM 1274 N N . GLY A 1 178 ? 30.812 8.157 -47.883 1.00 68.12 178 GLY A N 1
ATOM 1275 C CA . GLY A 1 178 ? 31.703 7.076 -47.469 1.00 68.12 178 GLY A CA 1
ATOM 1276 C C . GLY A 1 178 ? 32.931 7.602 -46.724 1.00 68.12 178 GLY A C 1
ATOM 1277 O O . GLY A 1 178 ? 33.337 8.753 -46.890 1.00 68.12 178 GLY A O 1
ATOM 1278 N N . ILE A 1 179 ? 33.571 6.733 -45.944 1.00 65.50 179 ILE A N 1
ATOM 1279 C CA . ILE A 1 179 ? 34.934 6.948 -45.441 1.00 65.50 179 ILE A CA 1
ATOM 1280 C C . ILE A 1 179 ? 35.864 6.145 -46.349 1.00 65.50 179 ILE A C 1
ATOM 1282 O O . ILE A 1 179 ? 35.696 4.930 -46.478 1.00 65.50 179 ILE A O 1
ATOM 1286 N N . ARG A 1 180 ? 36.828 6.799 -47.008 1.00 64.69 180 ARG A N 1
ATOM 1287 C CA . ARG A 1 180 ? 37.887 6.075 -47.720 1.00 64.69 180 ARG A CA 1
ATOM 1288 C C . ARG A 1 180 ? 39.054 5.895 -46.765 1.00 64.69 180 ARG A C 1
ATOM 1290 O O . ARG A 1 180 ? 39.637 6.876 -46.307 1.00 64.69 180 ARG A O 1
ATOM 1297 N N . ASN A 1 181 ? 39.442 4.641 -46.557 1.00 59.56 181 ASN A N 1
ATOM 1298 C CA . ASN A 1 181 ? 40.685 4.329 -45.866 1.00 59.56 181 ASN A CA 1
ATOM 1299 C C . ASN A 1 181 ? 41.859 4.781 -46.735 1.00 59.56 181 ASN A C 1
ATOM 1301 O O . ASN A 1 181 ? 42.168 4.151 -47.750 1.00 59.56 181 ASN A O 1
ATOM 1305 N N . ASN A 1 182 ? 42.517 5.874 -46.356 1.00 57.62 182 ASN A N 1
ATOM 1306 C CA . ASN A 1 182 ? 43.623 6.446 -47.123 1.00 57.62 182 ASN A CA 1
ATOM 1307 C C . ASN A 1 182 ? 44.969 5.909 -46.616 1.00 57.62 182 ASN A C 1
ATOM 1309 O O . ASN A 1 182 ? 45.922 6.644 -46.367 1.00 57.62 182 ASN A O 1
ATOM 1313 N N . ASN A 1 183 ? 45.049 4.587 -46.454 1.00 55.66 183 ASN A N 1
ATOM 1314 C CA . ASN A 1 183 ? 46.149 3.911 -45.761 1.00 55.66 183 ASN A CA 1
ATOM 1315 C C . ASN A 1 183 ? 47.457 3.826 -46.583 1.00 55.66 183 ASN A C 1
ATOM 1317 O O . ASN A 1 183 ? 48.333 3.021 -46.283 1.00 55.66 183 ASN A O 1
ATOM 1321 N N . GLY A 1 184 ? 47.579 4.611 -47.659 1.00 53.97 184 GLY A N 1
ATOM 1322 C CA . GLY A 1 184 ? 48.705 4.561 -48.594 1.00 53.97 184 GLY A CA 1
ATOM 1323 C C . GLY A 1 184 ? 49.843 5.543 -48.305 1.00 53.97 184 GLY A C 1
ATOM 1324 O O . GLY A 1 184 ? 50.920 5.372 -48.870 1.00 53.97 184 GLY A O 1
ATOM 1325 N N . VAL A 1 185 ? 49.635 6.579 -47.477 1.00 55.44 185 VAL A N 1
ATOM 1326 C CA . VAL A 1 185 ? 50.642 7.657 -47.319 1.00 55.44 185 VAL A CA 1
ATOM 1327 C C . VAL A 1 185 ? 50.772 8.233 -45.904 1.00 55.44 185 VAL A C 1
ATOM 1329 O O . VAL A 1 185 ? 51.823 8.774 -45.570 1.00 55.44 185 VAL A O 1
ATOM 1332 N N . SER A 1 186 ? 49.763 8.089 -45.044 1.00 57.38 186 SER A N 1
ATOM 1333 C CA . SER A 1 186 ? 49.834 8.511 -43.641 1.00 57.38 186 SER A CA 1
ATOM 1334 C C . SER A 1 186 ? 48.903 7.664 -42.772 1.00 57.38 186 SER A C 1
ATOM 1336 O O . SER A 1 186 ? 47.686 7.659 -42.944 1.00 57.38 186 SER A O 1
ATOM 1338 N N . THR A 1 187 ? 49.477 6.940 -41.812 1.00 51.91 187 THR A N 1
ATOM 1339 C CA . THR A 1 187 ? 48.718 6.233 -40.773 1.00 51.91 187 THR A CA 1
ATOM 1340 C C . THR A 1 187 ? 47.854 7.224 -39.993 1.00 51.91 187 THR A C 1
ATOM 1342 O O . THR A 1 187 ? 48.381 8.193 -39.448 1.00 51.91 187 THR A O 1
ATOM 1345 N N . GLY A 1 188 ? 46.544 6.970 -39.926 1.00 55.06 188 GLY A N 1
ATOM 1346 C CA . GLY A 1 188 ? 45.588 7.771 -39.150 1.00 55.06 188 GLY A CA 1
ATOM 1347 C C . GLY A 1 188 ? 44.889 8.904 -39.911 1.00 55.06 188 GLY A C 1
ATOM 1348 O O . GLY A 1 188 ? 44.230 9.723 -39.279 1.00 55.06 188 GLY A O 1
ATOM 1349 N N . SER A 1 189 ? 45.018 8.969 -41.241 1.00 54.03 189 SER A N 1
ATOM 1350 C CA . SER A 1 189 ? 44.351 9.978 -42.075 1.00 54.03 189 SER A CA 1
ATOM 1351 C C . SER A 1 189 ? 43.241 9.362 -42.930 1.00 54.03 189 SER A C 1
ATOM 1353 O O . SER A 1 189 ? 43.342 9.339 -44.157 1.00 54.03 189 SER A O 1
ATOM 1355 N N . ASP A 1 190 ? 42.170 8.882 -42.305 1.00 59.44 190 ASP A N 1
ATOM 1356 C CA . ASP A 1 190 ? 40.956 8.526 -43.042 1.00 59.44 190 ASP A CA 1
ATOM 1357 C C . ASP A 1 190 ? 40.182 9.803 -43.367 1.00 59.44 190 ASP A C 1
ATOM 1359 O O . ASP A 1 190 ? 39.829 10.572 -42.471 1.00 59.44 190 ASP A O 1
ATOM 1363 N N . ASN A 1 191 ? 39.953 10.055 -44.658 1.00 58.94 191 ASN A N 1
ATOM 1364 C CA . ASN A 1 191 ? 39.210 11.230 -45.101 1.00 58.94 191 ASN A CA 1
ATOM 1365 C C . ASN A 1 191 ? 37.801 10.805 -45.539 1.00 58.94 191 ASN A C 1
ATOM 1367 O O . ASN A 1 191 ? 37.659 9.781 -46.222 1.00 58.94 191 ASN A O 1
ATOM 1371 N N . PRO A 1 192 ? 36.755 11.571 -45.185 1.00 59.09 192 PRO A N 1
ATOM 1372 C CA . PRO A 1 192 ? 35.440 11.388 -45.778 1.00 59.09 192 PRO A CA 1
ATOM 1373 C C . PRO A 1 192 ? 35.544 11.681 -47.278 1.00 59.09 192 PRO A C 1
ATOM 1375 O O . PRO A 1 192 ? 35.699 12.831 -47.686 1.00 59.09 192 PRO A O 1
ATOM 1378 N N . ASP A 1 193 ? 35.505 10.630 -48.093 1.00 60.03 193 ASP A N 1
ATOM 1379 C CA . ASP A 1 193 ? 35.783 10.734 -49.518 1.00 60.03 193 ASP A CA 1
ATOM 1380 C C . ASP A 1 193 ? 34.517 11.064 -50.298 1.00 60.03 193 ASP A C 1
ATOM 1382 O O . ASP A 1 193 ? 33.437 10.507 -50.101 1.00 60.03 193 ASP A O 1
ATOM 1386 N N . THR A 1 194 ? 34.697 11.999 -51.211 1.00 54.47 194 THR A N 1
ATOM 1387 C CA . THR A 1 194 ? 33.672 12.597 -52.061 1.00 54.47 194 THR A CA 1
ATOM 1388 C C . THR A 1 194 ? 33.913 12.240 -53.526 1.00 54.47 194 THR A C 1
ATOM 1390 O O . THR A 1 194 ? 33.187 12.696 -54.409 1.00 54.47 194 THR A O 1
ATOM 1393 N N . ASN A 1 195 ? 34.955 11.449 -53.813 1.00 50.97 195 ASN A N 1
ATOM 1394 C CA . ASN A 1 195 ? 35.387 11.178 -55.169 1.00 50.97 195 ASN A CA 1
ATOM 1395 C C . ASN A 1 195 ? 34.387 10.270 -55.897 1.00 50.97 195 ASN A C 1
ATOM 1397 O O . ASN A 1 195 ? 34.280 9.075 -55.624 1.00 50.97 195 ASN A O 1
ATOM 1401 N N . ALA A 1 196 ? 33.732 10.849 -56.901 1.00 47.06 196 ALA A N 1
ATOM 1402 C CA . ALA A 1 196 ? 32.844 10.174 -57.842 1.00 47.06 196 ALA A CA 1
ATOM 1403 C C . ALA A 1 196 ? 33.505 9.009 -58.619 1.00 47.06 196 ALA A C 1
ATOM 1405 O O . ALA A 1 196 ? 32.795 8.223 -59.240 1.00 47.06 196 ALA A O 1
ATOM 1406 N N . ASP A 1 197 ? 34.839 8.858 -58.571 1.00 44.59 197 ASP A N 1
ATOM 1407 C CA . ASP A 1 197 ? 35.568 7.773 -59.257 1.00 44.59 197 ASP A CA 1
ATOM 1408 C C . ASP A 1 197 ? 35.377 6.386 -58.626 1.00 44.59 197 ASP A C 1
ATOM 1410 O O . ASP A 1 197 ? 35.651 5.375 -59.268 1.00 44.59 197 ASP A O 1
ATOM 1414 N N . ALA A 1 198 ? 34.901 6.305 -57.383 1.00 44.19 198 ALA A N 1
ATOM 1415 C CA . ALA A 1 198 ? 34.345 5.066 -56.854 1.00 44.19 198 ALA A CA 1
ATOM 1416 C C . ALA A 1 198 ? 32.856 5.323 -56.670 1.00 44.19 198 ALA A C 1
ATOM 1418 O O . ALA A 1 198 ? 32.485 5.978 -55.704 1.00 44.19 198 ALA A O 1
ATOM 1419 N N . GLY A 1 199 ? 32.025 4.875 -57.615 1.00 45.09 199 GLY A N 1
ATOM 1420 C CA . GLY A 1 199 ? 30.572 5.086 -57.668 1.00 45.09 199 GLY A CA 1
ATOM 1421 C C . GLY A 1 199 ? 29.787 4.510 -56.482 1.00 45.09 199 GLY A C 1
ATOM 1422 O O . GLY A 1 199 ? 28.894 3.702 -56.678 1.00 45.09 199 GLY A O 1
ATOM 1423 N N . ILE A 1 200 ? 30.118 4.915 -55.257 1.00 48.25 200 ILE A N 1
ATOM 1424 C CA . ILE A 1 200 ? 29.579 4.431 -53.986 1.00 48.25 200 ILE A CA 1
ATOM 1425 C C . ILE A 1 200 ? 28.704 5.521 -53.351 1.00 48.25 200 ILE A C 1
ATOM 1427 O O . ILE A 1 200 ? 27.615 5.217 -52.879 1.00 48.25 200 ILE A O 1
ATOM 1431 N N . CYS A 1 201 ? 29.092 6.801 -53.422 1.00 51.94 201 CYS A N 1
ATOM 1432 C CA . CYS A 1 201 ? 28.308 7.904 -52.844 1.00 51.94 201 CYS A CA 1
ATOM 1433 C C . CYS A 1 201 ? 27.024 8.249 -53.626 1.00 51.94 201 CYS A C 1
ATOM 1435 O O . CYS A 1 201 ? 26.118 8.849 -53.062 1.00 51.94 201 CYS A O 1
ATOM 1437 N N . HIS A 1 202 ? 26.903 7.836 -54.895 1.00 54.16 202 HIS A N 1
ATOM 1438 C CA . HIS A 1 202 ? 25.677 7.990 -55.704 1.00 54.16 202 HIS A CA 1
ATOM 1439 C C . HIS A 1 202 ? 24.944 6.673 -55.988 1.00 54.16 202 HIS A C 1
ATOM 1441 O O . HIS A 1 202 ? 23.873 6.692 -56.586 1.00 54.16 202 HIS A O 1
ATOM 1447 N N . ALA A 1 203 ? 25.509 5.530 -55.586 1.00 58.75 203 ALA A N 1
ATOM 1448 C CA . ALA A 1 203 ? 24.865 4.226 -55.757 1.00 58.75 203 ALA A CA 1
ATOM 1449 C C . ALA A 1 203 ? 23.948 3.853 -54.583 1.00 58.75 203 ALA A C 1
ATOM 1451 O O . ALA A 1 203 ? 23.180 2.898 -54.685 1.00 58.75 203 ALA A O 1
ATOM 1452 N N . LEU A 1 204 ? 24.027 4.594 -53.475 1.00 68.75 204 LEU A N 1
ATOM 1453 C CA . LEU A 1 204 ? 23.149 4.413 -52.328 1.00 68.75 204 LEU A CA 1
ATOM 1454 C C . LEU A 1 204 ? 21.880 5.265 -52.485 1.00 68.75 204 LEU A C 1
ATOM 1456 O O . LEU A 1 204 ? 21.949 6.357 -53.055 1.00 68.75 204 LEU A O 1
ATOM 1460 N N . PRO A 1 205 ? 20.722 4.794 -51.989 1.00 79.19 205 PRO A N 1
ATOM 1461 C CA . PRO A 1 205 ? 19.498 5.586 -51.983 1.00 79.19 205 PRO A CA 1
ATOM 1462 C C . PRO A 1 205 ? 19.699 6.935 -51.284 1.00 79.19 205 PRO A C 1
ATOM 1464 O O . PRO A 1 205 ? 20.447 7.035 -50.309 1.00 79.19 205 PRO A O 1
ATOM 1467 N N . ALA A 1 206 ? 19.003 7.965 -51.770 1.00 83.12 206 ALA A N 1
ATOM 1468 C CA . ALA A 1 206 ? 18.939 9.241 -51.071 1.00 83.12 206 ALA A CA 1
ATOM 1469 C C . ALA A 1 206 ? 18.319 9.056 -49.676 1.00 83.12 206 ALA A C 1
ATOM 1471 O O . ALA A 1 206 ? 17.478 8.176 -49.463 1.00 83.12 206 ALA A O 1
ATOM 1472 N N . MET A 1 207 ? 18.715 9.906 -48.733 1.00 87.06 207 MET A N 1
ATOM 1473 C CA . MET A 1 207 ? 18.179 9.874 -47.375 1.00 87.06 207 MET A CA 1
ATOM 1474 C C . MET A 1 207 ? 16.694 10.270 -47.366 1.00 87.06 207 MET A C 1
ATOM 1476 O O . MET A 1 207 ? 16.195 10.962 -48.253 1.00 87.06 207 MET A O 1
ATOM 1480 N N . SER A 1 208 ? 15.953 9.858 -46.342 1.00 87.81 208 SER A N 1
ATOM 1481 C CA . SER A 1 208 ? 14.576 10.319 -46.124 1.00 87.81 208 SER A CA 1
ATOM 1482 C C . SER A 1 208 ? 14.533 11.452 -45.096 1.00 87.81 208 SER A C 1
ATOM 1484 O O . SER A 1 208 ? 15.497 11.673 -44.365 1.00 87.81 208 SER A O 1
ATOM 1486 N N . GLY A 1 209 ? 13.420 12.184 -45.033 1.00 88.50 209 GLY A N 1
ATOM 1487 C CA . GLY A 1 209 ? 13.183 13.183 -43.988 1.00 88.50 209 GLY A CA 1
ATOM 1488 C C . GLY A 1 209 ? 13.904 14.517 -44.184 1.00 88.50 209 GLY A C 1
ATOM 1489 O O . GLY A 1 209 ? 14.307 14.886 -45.289 1.00 88.50 209 GLY A O 1
ATOM 1490 N N . THR A 1 210 ? 14.016 15.262 -43.089 1.00 91.12 210 THR A N 1
ATOM 1491 C CA . THR A 1 210 ? 14.515 16.638 -43.048 1.00 91.12 210 THR A CA 1
ATOM 1492 C C . THR A 1 210 ? 15.788 16.715 -42.212 1.00 91.12 210 THR A C 1
ATOM 1494 O O . THR A 1 210 ? 15.813 16.280 -41.060 1.00 91.12 210 THR A O 1
ATOM 1497 N N . TRP A 1 211 ? 16.843 17.296 -42.779 1.00 92.25 211 TRP A N 1
ATOM 1498 C CA . TRP A 1 211 ? 18.190 17.279 -42.209 1.00 92.25 211 TRP A CA 1
ATOM 1499 C C . TRP A 1 211 ? 18.738 18.689 -42.017 1.00 92.25 211 TRP A C 1
ATOM 1501 O O . TRP A 1 211 ? 18.703 19.503 -42.936 1.00 92.25 211 TRP A O 1
ATOM 1511 N N . GLN A 1 212 ? 19.295 18.976 -40.845 1.00 92.94 212 GLN A N 1
ATOM 1512 C CA . GLN A 1 212 ? 19.975 20.230 -40.542 1.00 92.94 212 GLN A CA 1
ATOM 1513 C C . GLN A 1 212 ? 21.487 20.065 -40.710 1.00 92.94 212 GLN A C 1
ATOM 1515 O O . GLN A 1 212 ? 22.076 19.153 -40.133 1.00 92.94 212 GLN A O 1
ATOM 1520 N N . ALA A 1 213 ? 22.127 20.935 -41.492 1.00 90.56 213 ALA A N 1
ATOM 1521 C CA . ALA A 1 213 ? 23.582 20.927 -41.641 1.00 90.56 213 ALA A CA 1
ATOM 1522 C C . ALA A 1 213 ? 24.248 21.413 -40.347 1.00 90.56 213 ALA A C 1
ATOM 1524 O O . ALA A 1 213 ? 23.974 22.516 -39.889 1.00 90.56 213 ALA A O 1
ATOM 1525 N N . MET A 1 214 ? 25.154 20.626 -39.779 1.00 90.50 214 MET A N 1
ATOM 1526 C CA . MET A 1 214 ? 25.868 20.943 -38.534 1.00 90.50 214 MET A CA 1
ATOM 1527 C C . MET A 1 214 ? 27.277 21.486 -38.795 1.00 90.50 214 MET A C 1
ATOM 1529 O O . MET A 1 214 ? 27.818 22.233 -37.986 1.00 90.50 214 MET A O 1
ATOM 1533 N N . GLY A 1 215 ? 27.866 21.148 -39.943 1.00 82.75 215 GLY A N 1
ATOM 1534 C CA . GLY A 1 215 ? 29.174 21.646 -40.361 1.00 82.75 215 GLY A CA 1
ATOM 1535 C C . GLY A 1 215 ? 29.732 20.862 -41.543 1.00 82.75 215 GLY A C 1
ATOM 1536 O O . GLY A 1 215 ? 29.453 19.673 -41.692 1.00 82.75 215 GLY A O 1
ATOM 1537 N N . SER A 1 216 ? 30.509 21.526 -42.399 1.00 76.31 216 SER A N 1
ATOM 1538 C CA . SER A 1 216 ? 31.108 20.912 -43.590 1.00 76.31 216 SER A CA 1
ATOM 1539 C C . SER A 1 216 ? 32.622 20.834 -43.470 1.00 76.31 216 SER A C 1
ATOM 1541 O O . SER A 1 216 ? 33.253 21.812 -43.061 1.00 76.31 216 SER A O 1
ATOM 1543 N N . PHE A 1 217 ? 33.210 19.733 -43.925 1.00 69.62 217 PHE A N 1
ATOM 1544 C CA . PHE A 1 217 ? 34.643 19.665 -44.179 1.00 69.62 217 PHE A CA 1
ATOM 1545 C C . PHE A 1 217 ? 34.928 20.105 -45.623 1.00 69.62 217 PHE A C 1
ATOM 1547 O O . PHE A 1 217 ? 34.211 19.729 -46.551 1.00 69.62 217 PHE A O 1
ATOM 1554 N N . THR A 1 218 ? 35.952 20.940 -45.818 1.00 62.91 218 THR A N 1
ATOM 1555 C CA . THR A 1 218 ? 36.374 21.402 -47.150 1.00 62.91 218 THR A CA 1
ATOM 1556 C C . THR A 1 218 ? 37.711 20.761 -47.482 1.00 62.91 218 THR A C 1
ATOM 1558 O O . THR A 1 218 ? 38.724 21.136 -46.898 1.00 62.91 218 THR A O 1
ATOM 1561 N N . GLU A 1 219 ? 37.736 19.829 -48.434 1.00 56.25 219 GLU A N 1
ATOM 1562 C CA . GLU A 1 219 ? 38.998 19.467 -49.078 1.00 56.25 219 GLU A CA 1
ATOM 1563 C C . GLU A 1 219 ? 39.456 20.643 -49.951 1.00 56.25 219 GLU A C 1
ATOM 1565 O O . GLU A 1 219 ? 38.674 21.209 -50.713 1.00 56.25 219 GLU A O 1
ATOM 1570 N N . THR A 1 220 ? 40.734 21.010 -49.874 1.00 54.12 220 THR A N 1
ATOM 1571 C CA . THR A 1 220 ? 41.348 22.126 -50.622 1.00 54.12 220 THR A CA 1
ATOM 1572 C C . THR A 1 220 ? 41.361 21.911 -52.149 1.00 54.12 220 THR A C 1
ATOM 1574 O O . THR A 1 220 ? 41.837 22.762 -52.898 1.00 54.12 220 THR A O 1
ATOM 1577 N N . LEU A 1 221 ? 40.857 20.772 -52.637 1.00 56.25 221 LEU A N 1
ATOM 1578 C CA . LEU A 1 221 ? 40.840 20.400 -54.048 1.00 56.25 221 LEU A CA 1
ATOM 1579 C C . LEU A 1 221 ? 39.497 20.802 -54.682 1.00 56.25 221 LEU A C 1
ATOM 1581 O O . LEU A 1 221 ? 38.424 20.314 -54.340 1.00 56.25 221 LEU A O 1
ATOM 1585 N N . THR A 1 222 ? 39.578 21.722 -55.635 1.00 51.59 222 THR A N 1
ATOM 1586 C CA . THR A 1 222 ? 38.540 22.659 -56.099 1.00 51.59 222 THR A CA 1
ATOM 1587 C C . THR A 1 222 ? 37.354 22.084 -56.891 1.00 51.59 222 THR A C 1
ATOM 1589 O O . THR A 1 222 ? 36.699 22.830 -57.618 1.00 51.59 222 THR A O 1
ATOM 1592 N N . ARG A 1 223 ? 37.030 20.787 -56.799 1.00 51.19 223 ARG A N 1
ATOM 1593 C CA . ARG A 1 223 ? 35.980 20.179 -57.651 1.00 51.19 223 ARG A CA 1
ATOM 1594 C C . ARG A 1 223 ? 35.090 19.110 -57.016 1.00 51.19 223 ARG A C 1
ATOM 1596 O O . ARG A 1 223 ? 34.351 18.459 -57.746 1.00 51.19 223 ARG A O 1
ATOM 1603 N N . ARG A 1 224 ? 35.127 18.909 -55.699 1.00 57.88 224 ARG A N 1
ATOM 1604 C CA . ARG A 1 224 ? 34.376 17.812 -55.070 1.00 57.88 224 ARG A CA 1
ATOM 1605 C C . ARG A 1 224 ? 33.206 18.304 -54.219 1.00 57.88 224 ARG A C 1
ATOM 1607 O O . ARG A 1 224 ? 33.322 19.314 -53.525 1.00 57.88 224 ARG A O 1
ATOM 1614 N N . SER A 1 225 ? 32.075 17.602 -54.299 1.00 60.41 225 SER A N 1
ATOM 1615 C CA . SER A 1 225 ? 30.902 17.817 -53.440 1.00 60.41 225 SER A CA 1
ATOM 1616 C C . SER A 1 225 ? 31.322 17.672 -51.979 1.00 60.41 225 SER A C 1
ATOM 1618 O O . SER A 1 225 ? 31.975 16.696 -51.649 1.00 60.41 225 SER A O 1
ATOM 1620 N N . LYS A 1 226 ? 30.995 18.620 -51.093 1.00 68.31 226 LYS A N 1
ATOM 1621 C CA . LYS A 1 226 ? 31.450 18.553 -49.693 1.00 68.31 226 LYS A CA 1
ATOM 1622 C C . LYS A 1 226 ? 30.729 17.457 -48.910 1.00 68.31 226 LYS A C 1
ATOM 1624 O O . LYS A 1 226 ? 29.501 17.370 -48.959 1.00 68.31 226 LYS A O 1
ATOM 1629 N N . THR A 1 227 ? 31.479 16.723 -48.090 1.00 78.06 227 THR A N 1
ATOM 1630 C CA . THR A 1 227 ? 30.900 15.937 -46.996 1.00 78.06 227 THR A CA 1
ATOM 1631 C C . THR A 1 227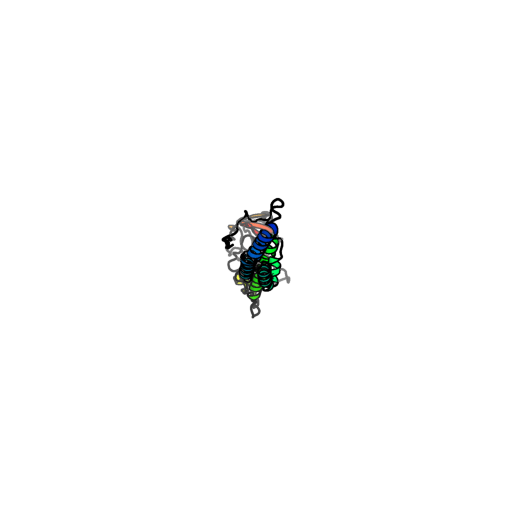 ? 30.541 16.867 -45.845 1.00 78.06 227 THR A C 1
ATOM 1633 O O . THR A 1 227 ? 31.378 17.613 -45.330 1.00 78.06 227 THR A O 1
ATOM 1636 N N . THR A 1 228 ? 29.277 16.827 -45.444 1.00 83.88 228 THR A N 1
ATOM 1637 C CA . THR A 1 228 ? 28.729 17.649 -44.366 1.00 83.88 228 THR A CA 1
ATOM 1638 C C . THR A 1 228 ? 28.112 16.737 -43.317 1.00 83.88 228 THR A C 1
ATOM 1640 O O . THR A 1 228 ? 27.471 15.740 -43.645 1.00 83.88 228 THR A O 1
ATOM 1643 N N . LEU A 1 229 ? 28.331 17.059 -42.045 1.00 88.12 229 LEU A N 1
ATOM 1644 C CA . LEU A 1 229 ? 27.622 16.429 -40.941 1.00 88.12 229 LEU A CA 1
ATOM 1645 C C . LEU A 1 229 ? 26.205 16.996 -40.891 1.00 88.12 229 LEU A C 1
ATOM 1647 O O . LEU A 1 229 ? 26.038 18.212 -40.793 1.00 88.12 229 LEU A O 1
ATOM 1651 N N . TYR A 1 230 ? 25.201 16.132 -40.913 1.00 90.31 230 TYR A N 1
ATOM 1652 C CA . TYR A 1 230 ? 23.803 16.510 -40.770 1.00 90.31 230 TYR A CA 1
ATOM 1653 C C . TYR A 1 230 ? 23.169 15.846 -39.553 1.00 90.31 230 TYR A C 1
ATOM 1655 O O . TYR A 1 230 ? 23.496 14.708 -39.229 1.00 90.31 230 TYR A O 1
ATOM 1663 N N . LEU A 1 231 ? 22.228 16.548 -38.927 1.00 91.56 231 LEU A N 1
ATOM 1664 C CA . LEU A 1 231 ? 21.320 16.033 -37.907 1.00 91.56 231 LEU A CA 1
ATOM 1665 C C . LEU A 1 231 ? 19.929 15.878 -38.521 1.00 91.56 231 LEU A C 1
ATOM 1667 O O . LEU A 1 231 ? 19.390 16.853 -39.047 1.00 91.56 231 LEU A O 1
ATOM 1671 N N . ARG A 1 232 ? 19.313 14.698 -38.452 1.00 89.38 232 ARG A N 1
ATOM 1672 C CA . ARG A 1 232 ? 17.909 14.568 -38.856 1.00 89.38 232 ARG A CA 1
ATOM 1673 C C . ARG A 1 232 ? 17.013 15.191 -37.795 1.00 89.38 232 ARG A C 1
ATOM 1675 O O . ARG A 1 232 ? 17.091 14.819 -36.627 1.00 89.38 232 ARG A O 1
ATOM 1682 N N . ILE A 1 233 ? 16.155 16.115 -38.206 1.00 88.88 233 ILE A N 1
ATOM 1683 C CA . ILE A 1 233 ? 15.274 16.859 -37.300 1.00 88.88 233 ILE A CA 1
ATOM 1684 C C . ILE A 1 233 ? 13.798 16.472 -37.437 1.00 88.88 233 ILE A C 1
ATOM 1686 O O . ILE A 1 233 ? 13.058 16.705 -36.488 1.00 88.88 233 ILE A O 1
ATOM 1690 N N . LEU A 1 234 ? 13.384 15.868 -38.566 1.00 75.19 234 LEU A N 1
ATOM 1691 C CA . LEU A 1 234 ? 12.034 15.334 -38.833 1.00 75.19 234 LEU A CA 1
ATOM 1692 C C . LEU A 1 234 ? 12.102 14.136 -39.804 1.00 75.19 234 LEU A C 1
ATOM 1694 O O . LEU A 1 234 ? 12.939 14.164 -40.737 1.00 75.19 234 LEU A O 1
#

Radius of gyration: 52.73 Å; chains: 1; bounding box: 102×44×138 Å

Sequence (234 aa):
MPSTTIANFDAGRIPDVSDEANFHADATYVFEHMASDIIPGINANLEWMNAALAGAETLVDAVADLQGLVGDTTPFAKTLLDDPDATTARATLEAQVYSANLTTALAAYTLPEIAGAAGQLLFNSSAGMAAWSDIGDLIAGQDFGAVGTYAFLTNPVATADTIVAGSTYAGSGLYPAGIRNNNGVSTGSDNPDTNADAGICHALPAMSGTWQAMGSFTETLTRRSKTTLYLRIL

pLDDT: mean 78.44, std 13.51, range [44.19, 95.81]

Foldseek 3Di:
DDDDDQPPDDPVLQDDPVCPVCNVVSVVVVVVSCVPPVVVVVVVVVVVVCVVPVPDDDPVNVVVVVVVVLVPDDPLVVVLVPDPDVVVSVVSVVVVVVVVVVVVLVVPQDEDPDDDDPQWDWDQDPVNYIDTDHPCVVCVVVACDDQFHKAWWFQQVDDPVRQDAQDKDAQQRIFGFDWDPPVPPDPPDTDRDQDCVPVPRVVGGGGHAMWGFHAWDDDPDHDGTITTMIGHRD